Protein AF-0000000075746363 (afdb_homodimer)

Secondary structure (DSSP, 8-state):
--HHHHHHHHHHHHHHHHHHHHHTTSS-HHHHHHHHT--HHHHHHHHHHHHHHHHHHHHHHHHHHHHTTHHHHHHHHHHHHHTTTS-HHHHHHHHHHHHHHHHHHHHHHIIIII---/--HHHHHHHHHHHHHHHHHHHHHTTSS-HHHHHHHHT--HHHHHHHHHHHHHHHHHHHHHHHHHHHHTTHHHHHHHHHHHHHTTTS-HHHHHHHHHHHHHHHHHHHHHHIIIII---

Organism: Desulfohalobium retbaense (strain ATCC 49708 / DSM 5692 / JCM 16813 / HR100) (NCBI:txid485915)

Foldseek 3Di:
DDPVLVVVLVVQVVVLCVVLVVQLPDPDNVRNVVSVPPCSNLVSCLVVCCVPVNDVVSVLVVVVVVLLVVLQVQLCVQLVVCVVPDPSVVSNVVSVVSSVVSVVVSVVCCVPPVVRD/DDPVLVVVLVVQVVVLCVVLVVQLPDPDNVRNVVSVPPCSNLVSCLVVCCVVVNDVVSVLVVVVVVLLVVLQVQLVVQLVVCVVPDPNVVSNVVSVVSSVVSVVVSVVCCVPPVVRD

Solvent-accessible surface area (backbone atoms only — not comparable to full-atom values): 11486 Å² total; per-residue (Å²): 131,54,69,66,57,48,49,51,35,23,51,52,24,6,51,45,29,37,55,37,35,55,45,48,66,41,91,49,42,60,61,16,7,42,42,46,53,52,59,56,54,40,52,56,30,49,55,53,38,32,73,74,62,28,59,69,52,39,38,49,21,36,53,29,30,61,71,35,51,62,21,47,52,37,17,44,53,43,24,45,64,33,36,76,77,36,59,60,71,57,13,48,53,53,10,52,50,37,23,51,52,43,48,51,51,51,52,51,43,30,71,75,70,62,61,79,126,131,54,69,67,57,48,50,50,35,23,51,52,24,7,50,46,30,37,53,35,37,55,46,48,67,40,92,48,42,61,62,15,7,42,44,46,54,51,60,57,55,39,52,55,31,48,55,52,38,30,73,73,63,28,59,69,53,41,39,49,21,36,52,29,31,61,72,32,53,60,21,49,51,37,18,42,53,45,23,43,64,32,35,78,78,35,59,59,71,58,13,49,53,52,9,50,52,37,21,50,51,43,46,51,51,50,52,52,43,29,71,73,70,62,62,79,126

pLDDT: mean 94.19, std 4.83, range [74.75, 98.88]

Structure (mmCIF, N/CA/C/O backbone):
data_AF-0000000075746363-model_v1
#
loop_
_entity.id
_entity.type
_entity.pdbx_description
1 polymer 'GlpM protein'
#
loop_
_atom_site.group_PDB
_atom_site.id
_atom_site.type_symbol
_atom_site.label_atom_id
_atom_site.label_alt_id
_atom_site.label_comp_id
_atom_site.label_asym_id
_atom_site.label_entity_id
_atom_site.label_seq_id
_atom_site.pdbx_PDB_ins_code
_atom_site.Cartn_x
_atom_site.Cartn_y
_atom_site.Cartn_z
_atom_site.occupancy
_atom_site.B_iso_or_equiv
_atom_site.auth_seq_id
_atom_site.auth_comp_id
_atom_site.auth_asym_id
_atom_site.auth_atom_id
_atom_site.pdbx_PDB_model_num
ATOM 1 N N . MET A 1 1 ? -7.195 7.375 19.688 1 83.44 1 MET A N 1
ATOM 2 C CA . MET A 1 1 ? -8.281 7.316 18.719 1 83.44 1 MET A CA 1
ATOM 3 C C . MET A 1 1 ? -9.617 7.043 19.406 1 83.44 1 MET A C 1
ATOM 5 O O . MET A 1 1 ? -9.695 6.203 20.297 1 83.44 1 MET A O 1
ATOM 9 N N . SER A 1 2 ? -10.57 7.77 18.859 1 89.5 2 SER A N 1
ATOM 10 C CA . SER A 1 2 ? -11.906 7.469 19.344 1 89.5 2 SER A CA 1
ATOM 11 C C . SER A 1 2 ? -12.406 6.133 18.797 1 89.5 2 SER A C 1
ATOM 13 O O . SER A 1 2 ? -11.875 5.617 17.812 1 89.5 2 SER A O 1
ATOM 15 N N . MET A 1 3 ? -13.32 5.516 19.422 1 93.88 3 MET A N 1
ATOM 16 C CA . MET A 1 3 ? -13.898 4.25 18.984 1 93.88 3 MET A CA 1
ATOM 17 C C . MET A 1 3 ? -14.539 4.398 17.609 1 93.88 3 MET A C 1
ATOM 19 O O . MET A 1 3 ? -14.469 3.486 16.781 1 93.88 3 MET A O 1
ATOM 23 N N . GLN A 1 4 ? -15.148 5.547 17.391 1 94 4 GLN A N 1
ATOM 24 C CA . GLN A 1 4 ? -15.758 5.805 16.078 1 94 4 GLN A CA 1
ATOM 25 C C . GLN A 1 4 ? -14.711 5.84 14.977 1 94 4 GLN A C 1
ATOM 27 O O . GLN A 1 4 ? -14.922 5.293 13.891 1 94 4 GLN A O 1
ATOM 32 N N . GLU A 1 5 ? -13.617 6.449 15.234 1 92.31 5 GLU A N 1
ATOM 33 C CA . GLU A 1 5 ? -12.523 6.531 14.266 1 92.31 5 GLU A CA 1
ATOM 34 C C . GLU A 1 5 ? -11.938 5.152 13.977 1 92.31 5 GLU A C 1
ATOM 36 O O . GLU A 1 5 ? -11.656 4.82 12.82 1 92.31 5 GLU A O 1
ATOM 41 N N . ILE A 1 6 ? -11.773 4.352 15.047 1 94.75 6 ILE A N 1
ATOM 42 C CA . ILE A 1 6 ? -11.234 3.004 14.898 1 94.75 6 ILE A CA 1
ATOM 43 C C . ILE A 1 6 ? -12.172 2.156 14.047 1 94.75 6 ILE A C 1
ATOM 45 O O . ILE A 1 6 ? -11.727 1.438 13.148 1 94.75 6 ILE A O 1
ATOM 49 N N . LEU A 1 7 ? -13.414 2.324 14.289 1 96.31 7 LEU A N 1
ATOM 50 C CA . LEU A 1 7 ? -14.414 1.549 13.562 1 96.31 7 LEU A CA 1
ATOM 51 C C . LEU A 1 7 ? -14.469 1.977 12.102 1 96.31 7 LEU A C 1
ATOM 53 O O . LEU A 1 7 ? -14.586 1.134 11.203 1 96.31 7 LEU A O 1
ATOM 57 N N . LEU A 1 8 ? -14.422 3.244 11.867 1 95.31 8 LEU A N 1
ATOM 58 C CA . LEU A 1 8 ? -14.469 3.748 10.5 1 95.31 8 LEU A CA 1
ATOM 59 C C . LEU A 1 8 ? -13.242 3.312 9.719 1 95.31 8 LEU A C 1
ATOM 61 O O . LEU A 1 8 ? -13.344 2.912 8.555 1 95.31 8 LEU A O 1
ATOM 65 N N . ARG A 1 9 ? -12.133 3.359 10.367 1 93.75 9 ARG A N 1
ATOM 66 C CA . ARG A 1 9 ? -10.898 2.891 9.742 1 93.75 9 ARG A CA 1
ATOM 67 C C . ARG A 1 9 ? -10.961 1.396 9.445 1 93.75 9 ARG A C 1
ATOM 69 O O . ARG A 1 9 ? -10.547 0.949 8.375 1 93.75 9 ARG A O 1
ATOM 76 N N . PHE A 1 10 ? -11.453 0.671 10.375 1 97.06 10 PHE A N 1
ATOM 77 C CA . PHE A 1 10 ? -11.578 -0.776 10.234 1 97.06 10 PHE A CA 1
ATOM 78 C C . PHE A 1 10 ? -12.5 -1.135 9.078 1 97.06 10 PHE A C 1
ATOM 80 O O . PHE A 1 10 ? -12.172 -1.985 8.25 1 97.06 10 PHE A O 1
ATOM 87 N N . ILE A 1 11 ? -13.586 -0.491 8.961 1 97.38 11 ILE A N 1
ATOM 88 C CA . ILE A 1 11 ? -14.578 -0.765 7.926 1 97.38 11 ILE A CA 1
ATOM 89 C C . ILE A 1 11 ? -14.039 -0.329 6.566 1 97.38 11 ILE A C 1
ATOM 91 O O . ILE A 1 11 ? -14.156 -1.059 5.578 1 97.38 11 ILE A O 1
ATOM 95 N N . ALA A 1 12 ? -13.469 0.82 6.523 1 94.75 12 ALA A N 1
ATOM 96 C CA . ALA A 1 12 ? -12.906 1.327 5.277 1 94.75 12 ALA A CA 1
ATOM 97 C C . ALA A 1 12 ? -11.789 0.421 4.77 1 94.75 12 ALA A C 1
ATOM 99 O O . ALA A 1 12 ? -11.773 0.046 3.594 1 94.75 12 ALA A O 1
ATOM 100 N N . GLY A 1 13 ? -10.898 0.036 5.676 1 94.38 13 GLY A N 1
ATOM 101 C CA . GLY A 1 13 ? -9.789 -0.834 5.312 1 94.38 13 GLY A CA 1
ATOM 102 C C . GLY A 1 13 ? -10.234 -2.227 4.91 1 94.38 13 GLY A C 1
ATOM 103 O O . GLY A 1 13 ? -9.781 -2.758 3.891 1 94.38 13 GLY A O 1
ATOM 104 N N . GLY A 1 14 ? -11.07 -2.801 5.73 1 96.31 14 GLY A N 1
ATOM 105 C CA . GLY A 1 14 ? -11.586 -4.121 5.41 1 96.31 14 GLY A CA 1
ATOM 106 C C . GLY A 1 14 ? -12.312 -4.172 4.082 1 96.31 14 GLY A C 1
ATOM 107 O O . GLY A 1 14 ? -12.086 -5.078 3.277 1 96.31 14 GLY A O 1
ATOM 108 N N . THR A 1 15 ? -13.156 -3.176 3.814 1 96.44 15 THR A N 1
ATOM 109 C CA . THR A 1 15 ? -13.898 -3.105 2.561 1 96.44 15 THR A CA 1
ATOM 110 C C . THR A 1 15 ? -12.953 -2.939 1.377 1 96.44 15 THR A C 1
ATOM 112 O O . THR A 1 15 ? -13.109 -3.604 0.35 1 96.44 15 THR A O 1
ATOM 115 N N . ALA A 1 16 ? -12 -2.1 1.579 1 93.69 16 ALA A N 1
ATOM 116 C CA . ALA A 1 16 ? -11.031 -1.86 0.512 1 93.69 16 ALA A CA 1
ATOM 117 C C . ALA A 1 16 ? -10.258 -3.133 0.181 1 93.69 16 ALA A C 1
ATOM 119 O O . ALA A 1 16 ? -10.07 -3.467 -0.992 1 93.69 16 ALA A O 1
ATOM 120 N N . VAL A 1 17 ? -9.836 -3.811 1.167 1 92.62 17 VAL A N 1
ATOM 121 C CA . VAL A 1 17 ? -9.047 -5.027 0.977 1 92.62 17 VAL A CA 1
ATOM 122 C C . VAL A 1 17 ? -9.891 -6.082 0.266 1 92.62 17 VAL A C 1
ATOM 124 O O . VAL A 1 17 ? -9.406 -6.781 -0.625 1 92.62 17 VAL A O 1
ATOM 127 N N . VAL A 1 18 ? -11.148 -6.246 0.634 1 94.69 18 VAL A N 1
ATOM 128 C CA . VAL A 1 18 ? -12.031 -7.223 0.009 1 94.69 18 VAL A CA 1
ATOM 129 C C . VAL A 1 18 ? -12.242 -6.859 -1.459 1 94.69 18 VAL A C 1
ATOM 131 O O . VAL A 1 18 ? -12.148 -7.719 -2.338 1 94.69 18 VAL A O 1
ATOM 134 N N . LEU A 1 19 ? -12.508 -5.598 -1.731 1 93.31 19 LEU A N 1
ATOM 135 C CA . LEU A 1 19 ? -12.773 -5.148 -3.094 1 93.31 19 LEU A CA 1
ATOM 136 C C . LEU A 1 19 ? -11.539 -5.316 -3.973 1 93.31 19 LEU A C 1
ATOM 138 O O . LEU A 1 19 ? -11.625 -5.859 -5.078 1 93.31 19 LEU A O 1
ATOM 142 N N . ILE A 1 20 ? -10.414 -4.965 -3.49 1 91.5 20 ILE A N 1
ATOM 143 C CA . ILE A 1 20 ? -9.164 -5 -4.25 1 91.5 20 ILE A CA 1
ATOM 144 C C . ILE A 1 20 ? -8.734 -6.449 -4.461 1 91.5 20 ILE A C 1
ATOM 146 O O . ILE A 1 20 ? -8.297 -6.82 -5.551 1 91.5 20 ILE A O 1
ATOM 150 N N . SER A 1 21 ? -8.922 -7.207 -3.357 1 88.81 21 SER A N 1
ATOM 151 C CA . SER A 1 21 ? -8.57 -8.617 -3.479 1 88.81 21 SER A CA 1
ATOM 152 C C . SER A 1 21 ? -9.461 -9.32 -4.496 1 88.81 21 SER A C 1
ATOM 154 O O . SER A 1 21 ? -9.016 -10.227 -5.203 1 88.81 21 SER A O 1
ATOM 156 N N . ALA A 1 22 ? -10.688 -8.922 -4.539 1 88.12 22 ALA A N 1
ATOM 157 C CA . ALA A 1 22 ? -11.617 -9.508 -5.5 1 88.12 22 ALA A CA 1
ATOM 158 C C . ALA A 1 22 ? -11.234 -9.133 -6.93 1 88.12 22 ALA A C 1
ATOM 160 O O . ALA A 1 22 ? -11.375 -9.945 -7.848 1 88.12 22 ALA A O 1
ATOM 161 N N . LEU A 1 23 ? -10.781 -7.973 -7.102 1 85.44 23 LEU A N 1
ATOM 162 C CA . LEU A 1 23 ? -10.336 -7.531 -8.414 1 85.44 23 LEU A CA 1
ATOM 163 C C . LEU A 1 23 ? -9.07 -8.273 -8.844 1 85.44 23 LEU A C 1
ATOM 165 O O . LEU A 1 23 ? -8.828 -8.453 -10.039 1 85.44 23 LEU A O 1
ATOM 169 N N . GLY A 1 24 ? -8.297 -8.703 -7.855 1 79.62 24 GLY A N 1
ATOM 170 C CA . GLY A 1 24 ? -7.098 -9.477 -8.117 1 79.62 24 GLY A CA 1
ATOM 171 C C . GLY A 1 24 ? -7.383 -10.812 -8.773 1 79.62 24 GLY A C 1
ATOM 172 O O . GLY A 1 24 ? -6.484 -11.43 -9.352 1 79.62 24 GLY A O 1
ATOM 173 N N . ARG A 1 25 ? -8.609 -11.195 -8.734 1 80.5 25 ARG A N 1
ATOM 174 C CA . ARG A 1 25 ? -8.984 -12.492 -9.289 1 80.5 25 ARG A CA 1
ATOM 175 C C . ARG A 1 25 ? -9.508 -12.352 -10.719 1 80.5 25 ARG A C 1
ATOM 177 O O . ARG A 1 25 ? -9.875 -13.344 -11.352 1 80.5 25 ARG A O 1
ATOM 184 N N . LEU A 1 26 ? -9.43 -11.188 -11.094 1 80.06 26 LEU A N 1
ATOM 185 C CA . LEU A 1 26 ? -9.883 -10.977 -12.469 1 80.06 26 LEU A CA 1
ATOM 186 C C . LEU A 1 26 ? -8.977 -11.688 -13.461 1 80.06 26 LEU A C 1
ATOM 188 O O . LEU A 1 26 ? -7.793 -11.898 -13.18 1 80.06 26 LEU A O 1
ATOM 192 N N . LYS A 1 27 ? -9.523 -12.016 -14.586 1 80.12 27 LYS A N 1
ATOM 193 C CA . LYS A 1 27 ? -8.852 -12.773 -15.641 1 80.12 27 LYS A CA 1
ATOM 194 C C . LYS A 1 27 ? -7.684 -11.984 -16.219 1 80.12 27 LYS A C 1
ATOM 196 O O . LYS A 1 27 ? -6.723 -12.562 -16.734 1 80.12 27 LYS A O 1
ATOM 201 N N . TYR A 1 28 ? -7.797 -10.648 -16.031 1 90.12 28 TYR A N 1
ATOM 202 C CA . TYR A 1 28 ? -6.738 -9.828 -16.609 1 90.12 28 TYR A CA 1
ATOM 203 C C . TYR A 1 28 ? -5.703 -9.445 -15.547 1 90.12 28 TYR A C 1
ATOM 205 O O . TYR A 1 28 ? -5.875 -8.469 -14.828 1 90.12 28 TYR A O 1
ATOM 213 N N . GLU A 1 29 ? -4.531 -10.078 -15.617 1 91.44 29 GLU A N 1
ATOM 214 C CA . GLU A 1 29 ? -3.482 -9.961 -14.609 1 91.44 29 GLU A CA 1
ATOM 215 C C . GLU A 1 29 ? -2.918 -8.539 -14.562 1 91.44 29 GLU A C 1
ATOM 217 O O . GLU A 1 29 ? -2.527 -8.055 -13.492 1 91.44 29 GLU A O 1
ATOM 222 N N . LEU A 1 30 ? -2.992 -7.875 -15.672 1 92.81 30 LEU A N 1
ATOM 223 C CA . LEU A 1 30 ? -2.504 -6.5 -15.719 1 92.81 30 LEU A CA 1
ATOM 224 C C . LEU A 1 30 ? -3.357 -5.59 -14.844 1 92.81 30 LEU A C 1
ATOM 226 O O . LEU A 1 30 ? -2.828 -4.812 -14.047 1 92.81 30 LEU A O 1
ATOM 230 N N . ILE A 1 31 ? -4.613 -5.754 -14.969 1 91.94 31 ILE A N 1
ATOM 231 C CA . ILE A 1 31 ? -5.547 -4.941 -14.195 1 91.94 31 ILE A CA 1
ATOM 232 C C . ILE A 1 31 ? -5.457 -5.316 -12.719 1 91.94 31 ILE A C 1
ATOM 234 O O . ILE A 1 31 ? -5.461 -4.441 -11.852 1 91.94 31 ILE A O 1
ATOM 238 N N . SER A 1 32 ? -5.285 -6.562 -12.445 1 93.31 32 SER A N 1
ATOM 239 C CA . SER A 1 32 ? -5.148 -7.043 -11.078 1 93.31 32 SER A CA 1
ATOM 240 C C . SER A 1 32 ? -3.912 -6.449 -10.406 1 93.31 32 SER A C 1
ATOM 242 O O . SER A 1 32 ? -3.975 -6.016 -9.25 1 93.31 32 SER A O 1
ATOM 244 N N . GLY A 1 33 ? -2.867 -6.422 -11.133 1 94.81 33 GLY A N 1
ATOM 245 C CA . GLY A 1 33 ? -1.623 -5.895 -10.594 1 94.81 33 GLY A CA 1
ATOM 246 C C . GLY A 1 33 ? -1.693 -4.41 -10.281 1 94.81 33 GLY A C 1
ATOM 247 O O . GLY A 1 33 ? -1.083 -3.947 -9.312 1 94.81 33 GLY A O 1
ATOM 248 N N . LEU A 1 34 ? -2.484 -3.709 -11.062 1 95.25 34 LEU A N 1
ATOM 249 C CA . LEU A 1 34 ? -2.676 -2.281 -10.82 1 95.25 34 LEU A CA 1
ATOM 250 C C . LEU A 1 34 ? -3.441 -2.043 -9.523 1 95.25 34 LEU A C 1
ATOM 252 O O . LEU A 1 34 ? -3.066 -1.178 -8.734 1 95.25 34 LEU A O 1
ATOM 256 N N . PHE A 1 35 ? -4.426 -2.838 -9.258 1 94.31 35 PHE A N 1
ATOM 257 C CA . PHE A 1 35 ? -5.305 -2.58 -8.125 1 94.31 35 PHE A CA 1
ATOM 258 C C . PHE A 1 35 ? -4.688 -3.096 -6.832 1 94.31 35 PHE A C 1
ATOM 260 O O . PHE A 1 35 ? -5.062 -2.656 -5.742 1 94.31 35 PHE A O 1
ATOM 267 N N . VAL A 1 36 ? -3.73 -3.975 -6.969 1 93.62 36 VAL A N 1
ATOM 268 C CA . VAL A 1 36 ? -3.01 -4.438 -5.785 1 93.62 36 VAL A CA 1
ATOM 269 C C . VAL A 1 36 ? -2.252 -3.271 -5.156 1 93.62 36 VAL A C 1
ATOM 271 O O . VAL A 1 36 ? -2.107 -3.207 -3.932 1 93.62 36 VAL A O 1
ATOM 274 N N . LEU A 1 37 ? -1.867 -2.312 -6.004 1 94.69 37 LEU A N 1
ATOM 275 C CA . LEU A 1 37 ? -1.125 -1.161 -5.504 1 94.69 37 LEU A CA 1
ATOM 276 C C . LEU A 1 37 ? -2.041 0.047 -5.344 1 94.69 37 LEU A C 1
ATOM 278 O O . LEU A 1 37 ? -1.567 1.172 -5.164 1 94.69 37 LEU A O 1
ATOM 282 N N . PHE A 1 38 ? -3.346 -0.107 -5.398 1 95.88 38 PHE A N 1
ATOM 283 C CA . PHE A 1 38 ? -4.258 0.993 -5.109 1 95.88 38 PHE A CA 1
ATOM 284 C C . PHE A 1 38 ? -3.998 1.562 -3.721 1 95.88 38 PHE A C 1
ATOM 286 O O . PHE A 1 38 ? -3.803 0.81 -2.762 1 95.88 38 PHE A O 1
ATOM 293 N N . PRO A 1 39 ? -3.992 2.84 -3.52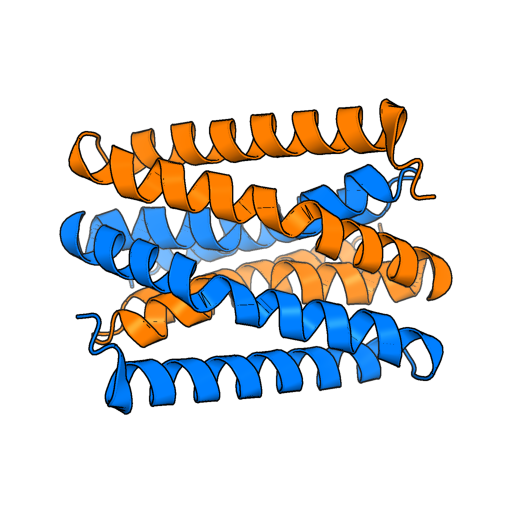7 1 95.75 39 PRO A N 1
ATOM 294 C CA . PRO A 1 39 ? -3.576 3.471 -2.271 1 95.75 39 PRO A CA 1
ATOM 295 C C . PRO A 1 39 ? -4.68 3.473 -1.218 1 95.75 39 PRO A C 1
ATOM 297 O O . PRO A 1 39 ? -4.938 4.504 -0.589 1 95.75 39 PRO A O 1
ATOM 300 N N . ALA A 1 40 ? -5.262 2.391 -0.931 1 93.81 40 ALA A N 1
ATOM 301 C CA . ALA A 1 40 ? -6.398 2.295 -0.02 1 93.81 40 ALA A CA 1
ATOM 302 C C . ALA A 1 40 ? -5.984 2.629 1.41 1 93.81 40 ALA A C 1
ATOM 304 O O . ALA A 1 40 ? -6.633 3.441 2.076 1 93.81 40 ALA A O 1
ATOM 305 N N . VAL A 1 41 ? -4.898 2.082 1.871 1 92.25 41 VAL A N 1
ATOM 306 C CA . VAL A 1 41 ? -4.418 2.297 3.232 1 92.25 41 VAL A CA 1
ATOM 307 C C . VAL A 1 41 ? -3.979 3.75 3.4 1 92.25 41 VAL A C 1
ATOM 309 O O . VAL A 1 41 ? -4.281 4.383 4.418 1 92.25 41 VAL A O 1
ATOM 312 N N . THR A 1 42 ? -3.35 4.207 2.412 1 94.81 42 THR A N 1
ATOM 313 C CA . THR A 1 42 ? -2.877 5.59 2.414 1 94.81 42 THR A CA 1
ATOM 314 C C . THR A 1 42 ? -4.051 6.562 2.477 1 94.81 42 THR A C 1
ATOM 316 O O . THR A 1 42 ? -4.004 7.551 3.215 1 94.81 42 THR A O 1
ATOM 319 N N . LEU A 1 43 ? -5.094 6.293 1.692 1 95.56 43 LEU A N 1
ATOM 320 C CA . LEU A 1 43 ? -6.285 7.133 1.644 1 95.56 43 LEU A CA 1
ATOM 321 C C . LEU A 1 43 ? -6.906 7.273 3.027 1 95.56 43 LEU A C 1
ATOM 323 O O . LEU A 1 43 ? -7.219 8.383 3.463 1 95.56 43 LEU A O 1
ATOM 327 N N . VAL A 1 44 ? -7.055 6.168 3.674 1 93.88 44 VAL A N 1
ATOM 328 C CA . VAL A 1 44 ? -7.699 6.16 4.98 1 93.88 44 VAL A CA 1
ATOM 329 C C . VAL A 1 44 ? -6.789 6.824 6.012 1 93.88 44 VAL A C 1
ATOM 331 O O . VAL A 1 44 ? -7.246 7.645 6.816 1 93.88 44 VAL A O 1
ATOM 334 N N . SER A 1 45 ? -5.52 6.555 5.938 1 93.69 45 SER A N 1
ATOM 335 C CA . SER A 1 45 ? -4.551 7.098 6.887 1 93.69 45 SER A CA 1
ATOM 336 C C . SER A 1 45 ? -4.441 8.617 6.758 1 93.69 45 SER A C 1
ATOM 338 O O . SER A 1 45 ? -4.469 9.328 7.758 1 93.69 45 SER A O 1
ATOM 340 N N . PHE A 1 46 ? -4.395 9.078 5.57 1 96.56 46 PHE A N 1
ATOM 341 C CA . P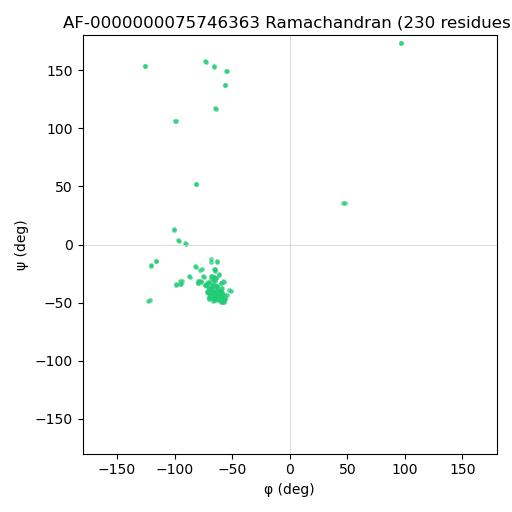HE A 1 46 ? -4.23 10.516 5.344 1 96.56 46 PHE A CA 1
ATOM 342 C C . PHE A 1 46 ? -5.5 11.266 5.727 1 96.56 46 PHE A C 1
ATOM 344 O O . PHE A 1 46 ? -5.43 12.391 6.23 1 96.56 46 PHE A O 1
ATOM 351 N N . TYR A 1 47 ? -6.605 10.672 5.43 1 95.31 47 TYR A N 1
ATOM 352 C CA . TYR A 1 47 ? -7.859 11.32 5.793 1 95.31 47 TYR A CA 1
ATOM 353 C C . TYR A 1 47 ? -7.938 11.555 7.297 1 95.31 47 TYR A C 1
ATOM 355 O O . TYR A 1 47 ? -8.156 12.688 7.742 1 95.31 47 TYR A O 1
ATOM 363 N N . PHE A 1 48 ? -7.668 10.602 8.109 1 92.31 48 PHE A N 1
ATOM 364 C CA . PHE A 1 48 ? -7.832 10.711 9.555 1 92.31 48 PHE A CA 1
ATOM 365 C C . PHE A 1 48 ? -6.656 11.453 10.18 1 92.31 48 PHE A C 1
ATOM 367 O O . PHE A 1 48 ? -6.824 12.172 11.164 1 92.31 48 PHE A O 1
ATOM 374 N N . LEU A 1 49 ? -5.559 11.258 9.586 1 91.56 49 LEU A N 1
ATOM 375 C CA . LEU A 1 49 ? -4.398 12.008 10.055 1 91.56 49 LEU A CA 1
ATOM 376 C C . LEU A 1 49 ? -4.605 13.508 9.844 1 91.56 49 LEU A C 1
ATOM 378 O O . LEU A 1 49 ? -4.211 14.312 10.688 1 91.56 49 LEU A O 1
ATOM 382 N N . GLY A 1 50 ? -5.172 13.836 8.711 1 93 50 GLY A N 1
ATOM 383 C CA . GLY A 1 50 ? -5.48 15.234 8.461 1 93 50 GLY A CA 1
ATOM 384 C C . GLY A 1 50 ? -6.43 15.828 9.484 1 93 50 GLY A C 1
ATOM 385 O O . GLY A 1 50 ? -6.277 16.984 9.883 1 93 50 GLY A O 1
ATOM 386 N N . GLN A 1 51 ? -7.309 15.047 9.977 1 90.38 51 GLN A N 1
ATOM 387 C CA . GLN A 1 51 ? -8.281 15.508 10.953 1 90.38 51 GLN A CA 1
ATOM 388 C C . GLN A 1 51 ? -7.656 15.648 12.336 1 90.38 51 GLN A C 1
ATOM 390 O O . GLN A 1 51 ? -8.016 16.547 13.102 1 90.38 51 GLN A O 1
ATOM 395 N N . SER A 1 52 ? -6.695 14.828 12.602 1 87.75 52 SER A N 1
ATOM 396 C CA . SER A 1 52 ? -6.176 14.773 13.969 1 87.75 52 SER A CA 1
ATOM 397 C C . SER A 1 52 ? -4.895 15.586 14.109 1 87.75 52 SER A C 1
ATOM 399 O O . SER A 1 52 ? -4.664 16.219 15.141 1 87.75 52 SER A O 1
ATOM 401 N N . ALA A 1 53 ? -4.086 15.609 13.102 1 90.06 53 ALA A N 1
ATOM 402 C CA . ALA A 1 53 ? -2.76 16.219 13.242 1 90.06 53 ALA A CA 1
ATOM 403 C C . ALA A 1 53 ? -2.615 17.438 12.336 1 90.06 53 ALA A C 1
ATOM 405 O O . ALA A 1 53 ? -1.646 18.188 12.453 1 90.06 53 ALA A O 1
ATOM 406 N N . GLY A 1 54 ? -3.535 17.578 11.398 1 90.5 54 GLY A N 1
ATOM 407 C CA . GLY A 1 54 ? -3.512 18.766 10.578 1 90.5 54 GLY A CA 1
ATOM 408 C C . GLY A 1 54 ? -2.805 18.562 9.25 1 90.5 54 GLY A C 1
ATOM 409 O O . GLY A 1 54 ? -2.205 17.516 9.016 1 90.5 54 GLY A O 1
ATOM 410 N N . SER A 1 55 ? -2.877 19.594 8.391 1 91.44 55 SER A N 1
ATOM 411 C CA . SER A 1 55 ? -2.391 19.516 7.016 1 91.44 55 SER A CA 1
ATOM 412 C C . SER A 1 55 ? -0.866 19.516 6.969 1 91.44 55 SER A C 1
ATOM 414 O O . SER A 1 55 ? -0.266 18.875 6.105 1 91.44 55 SER A O 1
ATOM 416 N N . GLU A 1 56 ? -0.241 20.219 7.848 1 92.88 56 GLU A N 1
ATOM 417 C CA . GLU A 1 56 ? 1.218 20.266 7.855 1 92.88 56 GLU A CA 1
ATOM 418 C C . GLU A 1 56 ? 1.817 18.891 8.141 1 92.88 56 GLU A C 1
ATOM 420 O O . GLU A 1 56 ? 2.736 18.453 7.449 1 92.88 56 GLU A O 1
ATOM 425 N N . THR A 1 57 ? 1.273 18.219 9.164 1 93.56 57 THR A N 1
ATOM 426 C CA . THR A 1 57 ? 1.746 16.891 9.547 1 93.56 57 THR A CA 1
ATOM 427 C C 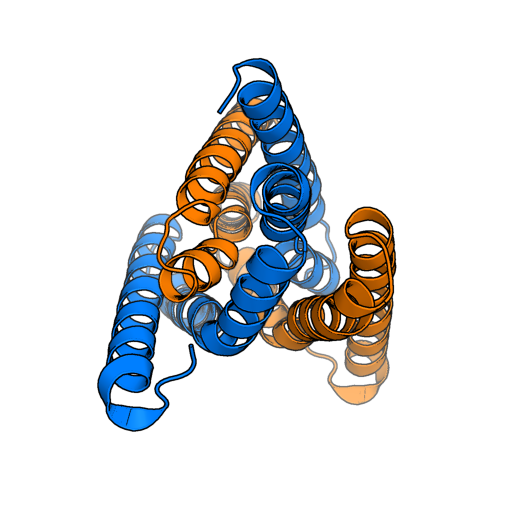. THR A 1 57 ? 1.51 15.891 8.422 1 93.56 57 THR A C 1
ATOM 429 O O . THR A 1 57 ? 2.402 15.117 8.078 1 93.56 57 THR A O 1
ATOM 432 N N . VAL A 1 58 ? 0.36 15.961 7.844 1 95 58 VAL A N 1
ATOM 433 C CA . VAL A 1 58 ? 0.032 15.008 6.789 1 95 58 VAL A CA 1
ATOM 434 C C . VAL A 1 58 ? 0.925 15.25 5.574 1 95 58 VAL A C 1
ATOM 436 O O . VAL A 1 58 ? 1.317 14.312 4.883 1 95 58 VAL A O 1
ATOM 439 N N . GLY A 1 59 ? 1.245 16.5 5.32 1 95.56 59 GLY A N 1
ATOM 440 C CA . GLY A 1 59 ? 2.162 16.844 4.242 1 95.56 59 GLY A CA 1
ATOM 441 C C . GLY A 1 59 ? 3.545 16.25 4.43 1 95.56 59 GLY A C 1
ATOM 442 O O . GLY A 1 59 ? 4.137 15.727 3.48 1 95.56 59 GLY A O 1
ATOM 443 N N . LYS A 1 60 ? 4.012 16.266 5.602 1 94.38 60 LYS A N 1
ATOM 444 C CA . LYS A 1 60 ? 5.316 15.695 5.906 1 94.38 60 LYS A CA 1
ATOM 445 C C . LYS A 1 60 ? 5.293 14.172 5.766 1 94.38 60 LYS A C 1
ATOM 447 O O . LYS A 1 60 ? 6.227 13.578 5.23 1 94.38 60 LYS A O 1
ATOM 452 N N . VAL A 1 61 ? 4.246 13.594 6.234 1 95.06 61 VAL A N 1
ATOM 453 C CA . VAL A 1 61 ? 4.102 12.141 6.121 1 95.06 61 VAL A CA 1
ATOM 454 C C . VAL A 1 61 ? 4.051 11.742 4.648 1 95.06 61 VAL A C 1
ATOM 456 O O . VAL A 1 61 ? 4.641 10.734 4.25 1 95.06 61 VAL A O 1
ATOM 459 N N . ALA A 1 62 ? 3.359 12.562 3.879 1 96.81 62 ALA A N 1
ATOM 460 C CA . ALA A 1 62 ? 3.287 12.305 2.443 1 96.81 62 ALA A CA 1
ATOM 461 C C . ALA A 1 62 ? 4.672 12.375 1.803 1 96.81 62 ALA A C 1
ATOM 463 O O . ALA A 1 62 ? 5.016 11.547 0.959 1 96.81 62 ALA A O 1
ATOM 464 N N . LEU A 1 63 ? 5.43 13.352 2.176 1 96.12 63 LEU A N 1
ATOM 465 C CA . LEU A 1 63 ? 6.789 13.508 1.672 1 96.12 63 LEU A CA 1
ATOM 466 C C . LEU A 1 63 ? 7.633 12.273 2.006 1 96.12 63 LEU A C 1
ATOM 468 O O . LEU A 1 63 ? 8.336 11.75 1.142 1 96.12 63 LEU A O 1
ATOM 472 N N . PHE A 1 64 ? 7.492 11.812 3.148 1 95.94 64 PHE A N 1
ATOM 473 C CA . PHE A 1 64 ? 8.281 10.672 3.582 1 95.94 64 PHE A CA 1
ATOM 474 C C . PHE A 1 64 ? 7.77 9.383 2.951 1 95.94 64 PHE A C 1
ATOM 476 O O . PHE A 1 64 ? 8.531 8.43 2.771 1 95.94 64 PHE A O 1
ATOM 483 N N . SER A 1 65 ? 6.449 9.359 2.631 1 96.56 65 SER A N 1
ATOM 484 C CA . SER A 1 65 ? 5.918 8.227 1.876 1 96.56 65 SER A CA 1
ATOM 485 C C . SER A 1 65 ? 6.539 8.148 0.484 1 96.56 65 SER A C 1
ATOM 487 O O . SER A 1 65 ? 6.812 7.059 -0.02 1 96.56 65 SER A O 1
ATOM 489 N N . ILE A 1 66 ? 6.777 9.305 -0.092 1 97.56 66 ILE A N 1
ATOM 490 C CA . ILE A 1 66 ? 7.445 9.32 -1.389 1 97.56 66 ILE A CA 1
ATOM 491 C C . ILE A 1 66 ? 8.859 8.773 -1.246 1 97.56 66 ILE A C 1
ATOM 493 O O . ILE A 1 66 ? 9.297 7.949 -2.051 1 97.56 66 ILE A O 1
ATOM 497 N N . TYR A 1 67 ? 9.508 9.164 -0.211 1 96.56 67 TYR A N 1
ATOM 498 C CA . TYR A 1 67 ? 10.844 8.672 0.103 1 96.56 67 TYR A CA 1
ATOM 499 C C . TYR A 1 67 ? 10.82 7.164 0.338 1 96.56 67 TYR A C 1
ATOM 501 O O . TYR A 1 67 ? 11.789 6.465 0.021 1 96.56 67 TYR A O 1
ATOM 509 N N . ALA A 1 68 ? 9.711 6.641 0.74 1 97.25 68 ALA A N 1
ATOM 510 C CA . ALA A 1 68 ? 9.578 5.254 1.182 1 97.25 68 ALA A CA 1
ATOM 511 C C . ALA A 1 68 ? 9.219 4.34 0.016 1 97.25 68 ALA A C 1
ATOM 513 O O . ALA A 1 68 ? 9.172 3.117 0.168 1 97.25 68 ALA A O 1
ATOM 514 N N . VAL A 1 69 ? 9.07 4.793 -1.192 1 97.75 69 VAL A N 1
ATOM 515 C CA . VAL A 1 69 ? 8.609 4.062 -2.367 1 97.75 69 VAL A CA 1
ATOM 516 C C . VAL A 1 69 ? 9.508 2.855 -2.615 1 97.75 69 VAL A C 1
ATOM 518 O O . VAL A 1 69 ? 9.031 1.783 -2.99 1 97.75 69 VAL A O 1
ATOM 521 N N . PRO A 1 70 ? 10.75 2.855 -2.338 1 98.19 70 PRO A N 1
ATOM 522 C CA . PRO A 1 70 ? 11.594 1.678 -2.557 1 98.19 70 PRO A CA 1
ATOM 523 C C . PRO A 1 70 ? 11.195 0.497 -1.674 1 98.19 70 PRO A C 1
ATOM 525 O O . PRO A 1 70 ? 11.531 -0.649 -1.982 1 98.19 70 PRO A O 1
ATOM 528 N N . THR A 1 71 ? 10.516 0.714 -0.582 1 98.31 71 THR A N 1
ATOM 529 C CA . THR A 1 71 ? 10.227 -0.371 0.351 1 98.31 71 THR A CA 1
ATOM 530 C C . THR A 1 71 ? 9.211 -1.345 -0.244 1 98.31 71 THR A C 1
ATOM 532 O O . THR A 1 71 ? 9.43 -2.559 -0.227 1 98.31 71 THR A O 1
ATOM 535 N N . PRO A 1 72 ? 8.094 -0.87 -0.841 1 98.06 72 PRO A N 1
ATOM 536 C CA . PRO A 1 72 ? 7.215 -1.84 -1.496 1 98.06 72 PRO A CA 1
ATOM 537 C C . PRO A 1 72 ? 7.855 -2.486 -2.721 1 98.06 72 PRO A C 1
ATOM 539 O O . PRO A 1 72 ? 7.562 -3.643 -3.037 1 98.06 72 PRO A O 1
ATOM 542 N N . ILE A 1 73 ? 8.742 -1.802 -3.428 1 98.44 73 ILE A N 1
ATOM 543 C CA . ILE A 1 73 ? 9.469 -2.383 -4.551 1 98.44 73 ILE A CA 1
ATOM 544 C C . ILE A 1 73 ? 10.305 -3.564 -4.07 1 98.44 73 ILE A C 1
ATOM 546 O O . ILE A 1 73 ? 10.32 -4.621 -4.703 1 98.44 73 ILE A O 1
ATOM 550 N N . ALA A 1 74 ? 10.953 -3.363 -2.953 1 98.81 74 ALA A N 1
ATOM 551 C CA . ALA A 1 74 ? 11.75 -4.438 -2.367 1 98.81 74 ALA A CA 1
ATOM 552 C C . ALA A 1 74 ? 10.875 -5.641 -2.021 1 98.81 74 ALA A C 1
ATOM 554 O O . ALA A 1 74 ? 11.258 -6.789 -2.27 1 98.81 74 ALA A O 1
ATOM 555 N N . PHE A 1 75 ? 9.773 -5.426 -1.446 1 98.81 75 PHE A N 1
ATOM 556 C CA . PHE A 1 75 ? 8.828 -6.492 -1.141 1 98.81 75 PHE A CA 1
ATOM 557 C C . PHE A 1 75 ? 8.43 -7.242 -2.406 1 98.81 75 PHE A C 1
ATOM 559 O O . PHE A 1 75 ? 8.492 -8.469 -2.449 1 98.81 75 PHE A O 1
ATOM 566 N N . LEU A 1 76 ? 8.031 -6.508 -3.473 1 98.56 76 LEU A N 1
ATOM 567 C CA . LEU A 1 76 ? 7.504 -7.098 -4.695 1 98.56 76 LEU A CA 1
ATOM 568 C C . LEU A 1 76 ? 8.578 -7.887 -5.434 1 98.56 76 LEU A C 1
ATOM 570 O O . LEU A 1 76 ? 8.312 -8.953 -5.984 1 98.56 76 LEU A O 1
ATOM 574 N N . LEU A 1 77 ? 9.773 -7.309 -5.445 1 98.62 77 LEU A N 1
ATOM 575 C CA . LEU A 1 77 ? 10.883 -7.988 -6.109 1 98.62 77 LEU A CA 1
ATOM 576 C C . LEU A 1 77 ? 11.211 -9.305 -5.41 1 98.62 77 LEU A C 1
ATOM 578 O O . LEU A 1 77 ? 11.359 -10.336 -6.062 1 98.62 77 LEU A O 1
ATOM 582 N N . ALA A 1 78 ? 11.305 -9.234 -4.109 1 98.69 78 ALA A N 1
ATOM 583 C CA . ALA A 1 78 ? 11.578 -10.445 -3.342 1 98.69 78 ALA A CA 1
ATOM 584 C C . ALA A 1 78 ? 10.477 -11.484 -3.545 1 98.69 78 ALA A C 1
ATOM 586 O O . ALA A 1 78 ? 10.758 -12.656 -3.781 1 98.69 78 ALA A O 1
ATOM 587 N N . PHE A 1 79 ? 9.297 -11.047 -3.428 1 98.75 79 PHE A N 1
ATOM 588 C CA . PHE A 1 79 ? 8.172 -11.969 -3.588 1 98.75 79 PHE A CA 1
ATOM 589 C C . PHE A 1 79 ? 8.188 -12.602 -4.977 1 98.75 79 PHE A C 1
ATOM 591 O O . PHE A 1 79 ? 7.988 -13.812 -5.113 1 98.75 79 PHE A O 1
ATOM 598 N N . TYR A 1 80 ? 8.328 -11.781 -6.039 1 98.06 80 TYR A N 1
ATOM 599 C CA . TYR A 1 80 ? 8.289 -12.242 -7.422 1 98.06 80 TYR A CA 1
ATOM 600 C C . TYR A 1 80 ? 9.312 -13.352 -7.648 1 98.06 80 TYR A C 1
ATOM 602 O O . TYR A 1 80 ? 8.992 -14.391 -8.234 1 98.06 80 TYR A O 1
ATOM 610 N N . PHE A 1 81 ? 10.5 -13.227 -7.148 1 98.06 81 PHE A N 1
ATOM 611 C CA . PHE A 1 81 ? 11.562 -14.188 -7.395 1 98.06 81 PHE A CA 1
ATOM 612 C C . PHE A 1 81 ? 11.398 -15.414 -6.504 1 98.06 81 PHE A C 1
ATOM 614 O O . PHE A 1 81 ? 11.688 -16.531 -6.926 1 98.06 81 PHE A O 1
ATOM 621 N N . LEU A 1 82 ? 10.859 -15.266 -5.312 1 98.19 82 LEU A N 1
ATOM 622 C CA . LEU A 1 82 ? 10.836 -16.344 -4.336 1 98.19 82 LEU A CA 1
ATOM 623 C C . LEU A 1 82 ? 9.602 -17.234 -4.535 1 98.19 82 LEU A C 1
ATOM 625 O O . LEU A 1 82 ? 9.633 -18.422 -4.227 1 98.19 82 LEU A O 1
ATOM 629 N N . GLN A 1 83 ? 8.547 -16.547 -5.094 1 97.19 83 GLN A N 1
ATOM 630 C CA . GLN A 1 83 ? 7.324 -17.344 -5.25 1 97.19 83 GLN A CA 1
ATOM 631 C C . GLN A 1 83 ? 7.5 -18.422 -6.312 1 97.19 83 GLN A C 1
ATOM 633 O O . GLN A 1 83 ? 6.73 -19.375 -6.359 1 97.19 83 GLN A O 1
ATOM 638 N N . GLN A 1 84 ? 8.547 -18.344 -7.094 1 95.06 84 GLN A N 1
ATOM 639 C CA . GLN A 1 84 ? 8.867 -19.344 -8.094 1 95.06 84 GLN A CA 1
ATOM 640 C C . GLN A 1 84 ? 9.5 -20.578 -7.449 1 95.06 84 GLN A C 1
ATOM 642 O O . GLN A 1 84 ? 9.445 -21.672 -8.008 1 95.06 84 GLN A O 1
ATOM 647 N N . ARG A 1 85 ? 10.047 -20.391 -6.27 1 96.88 85 ARG A N 1
ATOM 648 C CA . ARG A 1 85 ? 10.828 -21.469 -5.652 1 96.88 85 ARG A CA 1
ATOM 649 C C . ARG A 1 85 ? 10.227 -21.875 -4.316 1 96.88 85 ARG A C 1
ATOM 651 O O . ARG A 1 85 ? 10.523 -22.953 -3.803 1 96.88 85 ARG A O 1
ATOM 658 N N . LEU A 1 86 ? 9.414 -21.047 -3.764 1 97.5 86 LEU A N 1
ATOM 659 C CA . LEU A 1 86 ? 8.82 -21.281 -2.453 1 97.5 86 LEU A CA 1
ATOM 660 C C . LEU A 1 86 ? 7.301 -21.188 -2.52 1 97.5 86 LEU A C 1
ATOM 662 O O . LEU A 1 86 ? 6.758 -20.547 -3.422 1 97.5 86 LEU A O 1
ATOM 666 N N . PRO A 1 87 ? 6.723 -21.938 -1.538 1 97.62 87 PRO A N 1
ATOM 667 C CA . PRO A 1 87 ? 5.289 -21.672 -1.413 1 97.62 87 PRO A CA 1
ATOM 668 C C . PRO A 1 87 ? 4.988 -20.188 -1.187 1 97.62 87 PRO A C 1
ATOM 670 O O . PRO A 1 87 ? 5.789 -19.484 -0.58 1 97.62 87 PRO A O 1
ATOM 673 N N . VAL A 1 88 ? 3.785 -19.797 -1.716 1 97.69 88 VAL A N 1
ATOM 674 C CA . VAL A 1 88 ? 3.365 -18.391 -1.697 1 97.69 88 VAL A CA 1
ATOM 675 C C . VAL A 1 88 ? 3.49 -17.828 -0.281 1 97.69 88 VAL A C 1
ATOM 677 O O . VAL A 1 88 ? 3.963 -16.719 -0.09 1 97.69 88 VAL A O 1
ATOM 680 N N . THR A 1 89 ? 3.146 -18.562 0.805 1 97.25 89 THR A N 1
ATOM 681 C CA . THR A 1 89 ? 3.176 -18.109 2.191 1 97.25 89 THR A CA 1
ATOM 682 C C . THR A 1 89 ? 4.594 -17.734 2.611 1 97.25 89 THR A C 1
ATOM 684 O O . THR A 1 89 ? 4.809 -16.703 3.252 1 97.25 89 THR A O 1
ATOM 687 N N . TRP A 1 90 ? 5.508 -18.562 2.203 1 98.06 90 TRP A N 1
ATOM 688 C CA . TRP A 1 90 ? 6.898 -18.281 2.559 1 98.06 90 TRP A CA 1
ATOM 689 C C . TRP A 1 90 ? 7.457 -17.125 1.743 1 98.06 90 TRP A C 1
ATOM 691 O O . TRP A 1 90 ? 8.273 -16.344 2.24 1 98.06 90 TRP A O 1
ATOM 701 N N . ALA A 1 91 ? 7.031 -17.031 0.509 1 98.69 91 ALA A N 1
ATOM 702 C CA . ALA A 1 91 ? 7.445 -15.898 -0.321 1 98.69 91 ALA A CA 1
ATOM 703 C C . ALA A 1 91 ? 6.941 -14.578 0.253 1 98.69 91 ALA A C 1
ATOM 705 O O . ALA A 1 91 ? 7.641 -13.562 0.212 1 98.69 91 ALA A O 1
ATOM 706 N N . LEU A 1 92 ? 5.793 -14.617 0.807 1 98.5 92 LEU A N 1
ATOM 707 C CA . LEU A 1 92 ? 5.23 -13.438 1.456 1 98.5 92 LEU A CA 1
ATOM 708 C C . LEU A 1 92 ? 6.043 -13.055 2.691 1 98.5 92 LEU A C 1
ATOM 710 O O . LEU A 1 92 ? 6.32 -11.875 2.918 1 98.5 92 LEU A O 1
ATOM 714 N N . PHE A 1 93 ? 6.41 -14.016 3.443 1 98.38 93 PHE A N 1
ATOM 715 C CA . PHE A 1 93 ? 7.203 -13.781 4.645 1 98.38 93 PHE A CA 1
ATOM 716 C C . PHE A 1 93 ? 8.523 -13.109 4.301 1 98.38 93 PHE A C 1
ATOM 718 O O . PHE A 1 93 ? 8.891 -12.102 4.906 1 98.38 93 PHE A O 1
ATOM 725 N N . TRP A 1 94 ? 9.148 -13.625 3.336 1 98.5 94 TRP A N 1
ATOM 726 C CA . TRP A 1 94 ? 10.438 -13.07 2.928 1 98.5 94 TRP A CA 1
ATOM 727 C C . TRP A 1 94 ? 10.258 -11.703 2.277 1 98.5 94 TRP A C 1
ATOM 729 O O . TRP A 1 94 ? 11.125 -10.836 2.402 1 98.5 94 TRP A O 1
ATOM 739 N N . GLY A 1 95 ? 9.109 -11.5 1.555 1 98.75 95 GLY A N 1
ATOM 740 C CA . GLY A 1 95 ? 8.781 -10.18 1.04 1 98.75 95 GLY A CA 1
ATOM 741 C C . GLY A 1 95 ? 8.664 -9.133 2.127 1 98.75 95 GLY A C 1
ATOM 742 O O . GLY A 1 95 ? 9.195 -8.031 1.993 1 98.75 95 GLY A O 1
ATOM 743 N N . VAL A 1 96 ? 8.07 -9.492 3.229 1 98.44 96 VAL A N 1
ATOM 744 C CA . VAL A 1 96 ? 7.906 -8.57 4.352 1 98.44 96 VAL A CA 1
ATOM 745 C C . VAL A 1 96 ? 9.266 -8.266 4.969 1 98.44 96 VAL A C 1
ATOM 747 O O . VAL A 1 96 ? 9.539 -7.129 5.363 1 98.44 96 VAL A O 1
ATOM 750 N N . LEU A 1 97 ? 10.094 -9.234 5.055 1 98.75 97 LEU A N 1
ATOM 751 C CA . LEU A 1 97 ? 11.438 -9.023 5.578 1 98.75 97 LEU A CA 1
ATOM 752 C C . LEU A 1 97 ? 12.227 -8.07 4.684 1 98.75 97 LEU A C 1
ATOM 754 O O . LEU A 1 97 ? 12.977 -7.223 5.172 1 98.75 97 LEU A O 1
ATOM 758 N N . ALA A 1 98 ? 12.047 -8.25 3.363 1 98.81 98 ALA A N 1
ATOM 759 C CA . ALA A 1 98 ? 12.703 -7.34 2.426 1 98.81 98 ALA A CA 1
ATOM 760 C C . ALA A 1 98 ? 12.203 -5.91 2.609 1 98.81 98 ALA A C 1
ATOM 762 O O . ALA A 1 98 ? 12.984 -4.957 2.535 1 98.81 98 ALA A O 1
ATOM 763 N N . TRP A 1 99 ? 10.922 -5.777 2.777 1 98.69 99 TRP A N 1
ATOM 764 C CA . TRP A 1 99 ? 10.352 -4.473 3.088 1 98.69 99 TRP A CA 1
ATOM 765 C C . TRP A 1 99 ? 10.984 -3.885 4.344 1 98.69 99 TRP A C 1
ATOM 767 O O . TRP A 1 99 ? 11.367 -2.713 4.359 1 98.69 99 TRP A O 1
ATOM 777 N N . LEU A 1 100 ? 11.133 -4.672 5.438 1 98.44 100 LEU A N 1
ATOM 778 C CA . LEU A 1 100 ? 11.68 -4.23 6.719 1 98.44 100 LEU A CA 1
ATOM 779 C C . LEU A 1 100 ? 13.133 -3.795 6.566 1 98.44 100 LEU A C 1
ATOM 781 O O . LEU A 1 100 ? 13.547 -2.783 7.137 1 98.44 100 LEU A O 1
ATOM 785 N N . VAL A 1 101 ? 13.852 -4.523 5.852 1 98.75 101 VAL A N 1
ATOM 786 C CA . VAL A 1 101 ? 15.258 -4.195 5.629 1 98.75 101 VAL A CA 1
ATOM 787 C C . VAL A 1 101 ? 15.367 -2.883 4.859 1 98.75 101 VAL A C 1
ATOM 789 O O . VAL A 1 101 ? 16.156 -2.01 5.219 1 98.75 101 VAL A O 1
ATOM 792 N N . ALA A 1 102 ? 14.57 -2.746 3.793 1 98.62 102 ALA A N 1
ATOM 793 C CA . ALA A 1 102 ? 14.586 -1.512 3.014 1 98.62 102 ALA A CA 1
ATOM 794 C C . ALA A 1 102 ? 14.172 -0.319 3.871 1 98.62 102 ALA A C 1
ATOM 796 O O . ALA A 1 102 ? 14.742 0.767 3.752 1 98.62 102 ALA A O 1
ATOM 797 N N . ALA A 1 103 ? 13.156 -0.504 4.695 1 97.81 103 ALA A N 1
ATOM 798 C CA . ALA A 1 103 ? 12.703 0.552 5.598 1 97.81 103 ALA A CA 1
ATOM 799 C C . ALA A 1 103 ? 13.828 0.983 6.539 1 97.81 103 ALA A C 1
ATOM 801 O O . ALA A 1 103 ? 14.039 2.18 6.75 1 97.81 103 ALA A O 1
ATOM 802 N N . LEU A 1 104 ? 14.531 0.006 7.117 1 97.88 104 LEU A N 1
ATOM 803 C CA . LEU A 1 104 ? 15.625 0.299 8.031 1 97.88 104 LEU A CA 1
ATOM 804 C C . LEU A 1 104 ? 16.75 1.051 7.309 1 97.88 104 LEU A C 1
ATOM 806 O O . LEU A 1 104 ? 17.312 2.002 7.855 1 97.88 104 LEU A O 1
ATOM 810 N N . VAL A 1 105 ? 17.062 0.616 6.145 1 98.06 105 VAL A N 1
ATOM 811 C CA . VAL A 1 105 ? 18.094 1.271 5.348 1 98.06 105 VAL A CA 1
ATOM 812 C C . VAL A 1 105 ? 17.703 2.725 5.086 1 98.06 105 VAL A C 1
ATOM 814 O O . VAL A 1 105 ? 18.531 3.627 5.191 1 98.06 105 VAL A O 1
ATOM 817 N N . LEU A 1 106 ? 16.422 3.002 4.793 1 97.19 106 LEU A N 1
ATOM 818 C CA . LEU A 1 106 ? 15.961 4.352 4.48 1 97.19 106 LEU A CA 1
ATOM 819 C C . LEU A 1 106 ? 15.984 5.234 5.727 1 97.19 106 LEU A C 1
ATOM 821 O O . LEU A 1 106 ? 16.281 6.426 5.641 1 97.19 106 LEU A O 1
ATOM 825 N N . VAL A 1 107 ? 15.664 4.648 6.828 1 95.88 107 VAL A N 1
ATOM 826 C CA . VAL A 1 107 ? 15.711 5.398 8.078 1 95.88 107 VAL A CA 1
ATOM 827 C C . VAL A 1 107 ? 17.156 5.809 8.383 1 95.88 107 VAL A C 1
ATOM 829 O O . VAL A 1 107 ? 17.422 6.961 8.734 1 95.88 107 VAL A O 1
ATOM 832 N N . VAL A 1 108 ? 18.094 4.895 8.234 1 96.25 108 VAL A N 1
ATOM 833 C CA . VAL A 1 108 ? 19.5 5.152 8.5 1 96.25 108 VAL A CA 1
ATOM 834 C C . VAL A 1 108 ? 20.031 6.191 7.512 1 96.25 108 VAL A C 1
ATOM 836 O O . VAL A 1 108 ? 20.75 7.117 7.898 1 96.25 108 VAL A O 1
ATOM 839 N N . LEU A 1 109 ? 19.625 6.031 6.25 1 95.5 109 LEU A N 1
ATOM 840 C CA . LEU A 1 109 ? 20.062 6.973 5.223 1 95.5 109 LEU A CA 1
ATOM 841 C C . LEU A 1 109 ? 19.547 8.375 5.523 1 95.5 109 LEU A C 1
ATOM 843 O O . LEU A 1 109 ? 20.266 9.359 5.32 1 95.5 109 LEU A O 1
ATOM 847 N N . ASN A 1 110 ? 18.312 8.43 5.938 1 94.25 110 ASN A N 1
ATOM 848 C CA . ASN A 1 110 ? 17.75 9.734 6.27 1 94.25 110 ASN A CA 1
ATOM 849 C C . ASN A 1 110 ? 18.453 10.359 7.469 1 94.25 110 ASN A C 1
ATOM 851 O O . ASN A 1 110 ? 18.703 11.562 7.488 1 94.25 110 ASN A O 1
ATOM 855 N N . THR A 1 111 ? 18.781 9.57 8.469 1 91.5 111 THR A N 1
ATOM 856 C CA . THR A 1 111 ? 19.391 10.062 9.695 1 91.5 111 THR A CA 1
ATOM 857 C C . THR A 1 111 ? 20.844 10.492 9.438 1 91.5 111 THR A C 1
ATOM 859 O O . THR A 1 111 ? 21.297 11.492 9.992 1 91.5 111 THR A O 1
ATOM 862 N N . LYS A 1 112 ? 21.531 9.828 8.547 1 94.12 112 LYS A N 1
ATOM 863 C CA . LYS A 1 112 ? 22.969 10.047 8.359 1 94.12 112 LYS A CA 1
ATOM 864 C C . LYS A 1 112 ? 23.219 11.047 7.238 1 94.12 112 LYS A C 1
ATOM 866 O O . LYS A 1 112 ? 24.156 11.852 7.316 1 94.12 112 LYS A O 1
ATOM 871 N N . PHE A 1 113 ? 22.25 11.016 6.211 1 91.12 113 PHE A N 1
ATOM 872 C CA . PHE A 1 113 ? 22.656 11.711 4.996 1 91.12 113 PHE A CA 1
ATOM 873 C C . PHE A 1 113 ? 21.641 12.797 4.629 1 91.12 113 PHE A C 1
ATOM 875 O O . PHE A 1 113 ? 22.031 13.93 4.34 1 91.12 113 PHE A O 1
ATOM 882 N N . PHE A 1 114 ? 20.344 12.484 4.613 1 86.56 114 PHE A N 1
ATOM 883 C CA . PHE A 1 114 ? 19.375 13.359 3.988 1 86.56 114 PHE A CA 1
ATOM 884 C C . PHE A 1 114 ? 18.766 14.312 5.016 1 86.56 114 PHE A C 1
ATOM 886 O O . PHE A 1 114 ? 18.422 15.445 4.691 1 86.56 114 PHE A O 1
ATOM 893 N N . HIS A 1 115 ? 18.625 13.938 6.234 1 85.44 115 HIS A N 1
ATOM 894 C CA . HIS A 1 115 ? 18.078 14.742 7.328 1 85.44 115 HIS A CA 1
ATOM 895 C C . HIS A 1 115 ? 16.797 15.445 6.914 1 85.44 115 HIS A C 1
ATOM 897 O O . HIS A 1 115 ? 16.641 16.641 7.16 1 85.44 115 HIS A O 1
ATOM 903 N N . ILE A 1 116 ? 16.062 14.711 6.094 1 78.69 116 ILE A N 1
ATOM 904 C CA . ILE A 1 116 ? 14.758 15.25 5.734 1 78.69 116 ILE A CA 1
ATOM 905 C C . ILE A 1 116 ? 13.867 15.336 6.977 1 78.69 116 ILE A C 1
ATOM 907 O O . ILE A 1 116 ? 13.781 14.375 7.75 1 78.69 116 ILE A O 1
ATOM 911 N N . THR A 1 117 ? 13.438 16.531 7.418 1 74.75 117 THR A N 1
ATOM 912 C CA . THR A 1 117 ? 12.617 16.75 8.602 1 74.75 117 THR A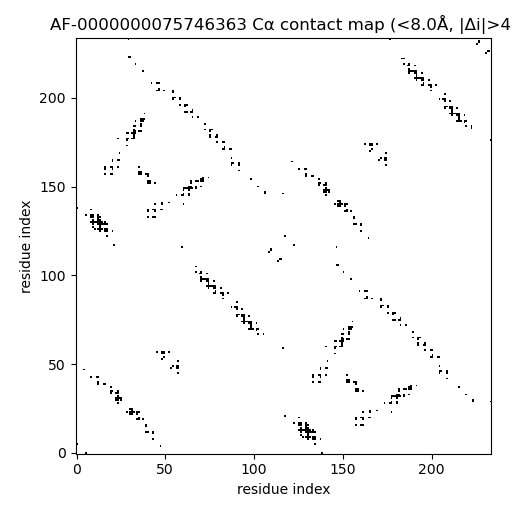 CA 1
ATOM 913 C C . THR A 1 117 ? 11.227 17.25 8.211 1 74.75 117 THR A C 1
ATOM 915 O O . THR A 1 117 ? 11.062 17.875 7.16 1 74.75 117 THR A O 1
ATOM 918 N N . MET B 1 1 ? -15.898 -15.953 -4.281 1 83.38 1 MET B N 1
ATOM 919 C CA . MET B 1 1 ? -15.273 -16.062 -2.965 1 83.38 1 MET B CA 1
ATOM 920 C C . MET B 1 1 ? -16.25 -16.672 -1.956 1 83.38 1 MET B C 1
ATOM 922 O O . MET B 1 1 ? -17.422 -16.312 -1.931 1 83.38 1 MET B O 1
ATOM 926 N N . SER B 1 2 ? -15.617 -17.516 -1.169 1 89.56 2 SER B N 1
ATOM 927 C CA . SER B 1 2 ? -16.438 -18.031 -0.078 1 89.56 2 SER B CA 1
ATOM 928 C C . SER B 1 2 ? -16.656 -16.984 0.998 1 89.56 2 SER B C 1
ATOM 930 O O . SER B 1 2 ? -15.945 -15.977 1.059 1 89.56 2 SER B O 1
ATOM 932 N N . MET B 1 3 ? -17.656 -17.109 1.773 1 93.88 3 MET B N 1
ATOM 933 C CA . MET B 1 3 ? -17.953 -16.188 2.859 1 93.88 3 MET B CA 1
ATOM 934 C C . MET B 1 3 ? -16.797 -16.125 3.863 1 93.88 3 MET B C 1
ATOM 936 O O . MET B 1 3 ? -16.484 -15.07 4.402 1 93.88 3 MET B O 1
ATOM 940 N N . GLN B 1 4 ? -16.203 -17.266 4.078 1 94.06 4 GLN B N 1
ATOM 941 C CA . GLN B 1 4 ? -15.07 -17.328 4.992 1 94.06 4 GLN B CA 1
ATOM 942 C C . GLN B 1 4 ? -13.898 -16.5 4.465 1 94.06 4 GLN B C 1
ATOM 944 O O . GLN B 1 4 ? -13.242 -15.789 5.223 1 94.06 4 GLN B O 1
ATOM 949 N N . GLU B 1 5 ? -13.625 -16.594 3.225 1 92.31 5 GLU B N 1
ATOM 950 C CA . GLU B 1 5 ? -12.547 -15.836 2.592 1 92.31 5 GLU B CA 1
ATOM 951 C C . GLU B 1 5 ? -12.812 -14.336 2.646 1 92.31 5 GLU B C 1
ATOM 953 O O . GLU B 1 5 ? -11.914 -13.547 2.932 1 92.31 5 GLU B O 1
ATOM 958 N N . ILE B 1 6 ? -14.078 -13.953 2.377 1 94.75 6 ILE B N 1
ATOM 959 C CA . ILE B 1 6 ? -14.469 -12.547 2.402 1 94.75 6 ILE B CA 1
ATOM 960 C C . ILE B 1 6 ? -14.289 -11.984 3.811 1 94.75 6 ILE B C 1
ATOM 962 O O . ILE B 1 6 ? -13.75 -10.891 3.984 1 94.75 6 ILE B O 1
ATOM 966 N N . LEU B 1 7 ? -14.641 -12.773 4.75 1 96.25 7 LEU B N 1
ATOM 967 C CA . LEU B 1 7 ? -14.539 -12.344 6.141 1 96.25 7 LEU B CA 1
ATOM 968 C C . LEU B 1 7 ? -13.086 -12.234 6.578 1 96.25 7 LEU B C 1
ATOM 970 O O . LEU B 1 7 ? -12.711 -11.289 7.277 1 96.25 7 LEU B O 1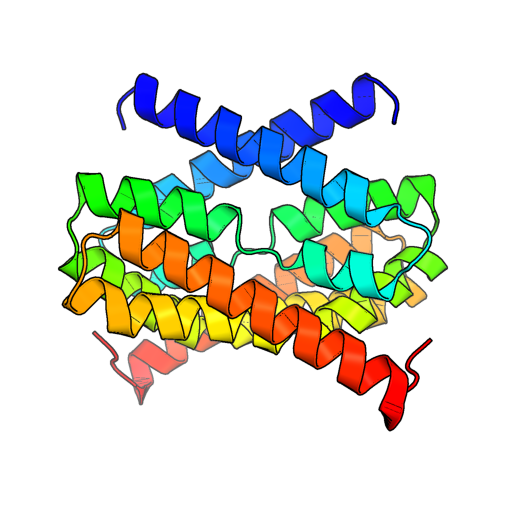
ATOM 974 N N . LEU B 1 8 ? -12.305 -13.18 6.199 1 95.25 8 LEU B N 1
ATOM 975 C CA . LEU B 1 8 ? -10.898 -13.156 6.562 1 95.25 8 LEU B CA 1
ATOM 976 C C . LEU B 1 8 ? -10.188 -11.977 5.914 1 95.25 8 LEU B C 1
ATOM 978 O O . LEU B 1 8 ? -9.375 -11.305 6.555 1 95.25 8 LEU B O 1
ATOM 982 N N . ARG B 1 9 ? -10.523 -11.727 4.699 1 93.75 9 ARG B N 1
ATOM 983 C CA . ARG B 1 9 ? -9.961 -10.57 4 1 93.75 9 ARG B CA 1
ATOM 984 C C . ARG B 1 9 ? -10.398 -9.266 4.66 1 93.75 9 ARG B C 1
ATOM 986 O O . ARG B 1 9 ? -9.594 -8.344 4.828 1 93.75 9 ARG B O 1
ATOM 993 N N . PHE B 1 10 ? -11.617 -9.211 5.008 1 97.06 10 PHE B N 1
ATOM 994 C CA . PHE B 1 10 ? -12.18 -8.023 5.648 1 97.06 10 PHE B CA 1
ATOM 995 C C . PHE B 1 10 ? -11.5 -7.758 6.988 1 97.06 10 PHE B C 1
ATOM 997 O O . PHE B 1 10 ? -11.102 -6.629 7.273 1 97.06 10 PHE B O 1
ATOM 1004 N N . ILE B 1 11 ? -11.32 -8.734 7.75 1 97.31 11 ILE B N 1
ATOM 1005 C CA . ILE B 1 11 ? -10.719 -8.609 9.078 1 97.31 11 ILE B CA 1
ATOM 1006 C C . ILE B 1 11 ? -9.242 -8.273 8.945 1 97.31 11 ILE B C 1
ATOM 1008 O O . ILE B 1 11 ? -8.734 -7.395 9.648 1 97.31 11 ILE B O 1
ATOM 1012 N N . ALA B 1 12 ? -8.562 -8.945 8.094 1 94.62 12 ALA B N 1
ATOM 1013 C CA . ALA B 1 12 ? -7.141 -8.695 7.879 1 94.62 12 ALA B CA 1
ATOM 1014 C C . ALA B 1 12 ? -6.906 -7.266 7.391 1 94.62 12 ALA B C 1
ATOM 1016 O O . ALA B 1 12 ? -6.047 -6.555 7.922 1 94.62 12 ALA B O 1
ATOM 1017 N N . GLY B 1 13 ? -7.723 -6.844 6.398 1 94.38 13 GLY B N 1
ATOM 1018 C CA . GLY B 1 13 ? -7.598 -5.504 5.855 1 94.38 13 GLY B CA 1
ATOM 1019 C C . GLY B 1 13 ? -7.953 -4.418 6.855 1 94.38 13 GLY B C 1
ATOM 1020 O O . GLY B 1 13 ? -7.223 -3.438 7.004 1 94.38 13 GLY B O 1
ATOM 1021 N N . GLY B 1 14 ? -9.07 -4.602 7.508 1 96.25 14 GLY B N 1
ATOM 1022 C CA . GLY B 1 14 ? -9.492 -3.639 8.516 1 96.25 14 GLY B CA 1
ATOM 1023 C C . GLY B 1 14 ? -8.484 -3.482 9.641 1 96.25 14 GLY B C 1
ATOM 1024 O O . GLY B 1 14 ? -8.156 -2.363 10.031 1 96.25 14 GLY B O 1
ATOM 1025 N N . THR B 1 15 ? -7.965 -4.59 10.125 1 96.38 15 THR B N 1
ATOM 1026 C CA . THR B 1 15 ? -6.977 -4.566 11.203 1 96.38 15 THR B CA 1
ATOM 1027 C C . THR B 1 15 ? -5.691 -3.879 10.742 1 96.38 15 THR B C 1
ATOM 1029 O O . THR B 1 15 ? -5.121 -3.064 11.469 1 96.38 15 THR B O 1
ATOM 1032 N N . ALA B 1 16 ? -5.297 -4.223 9.578 1 93.62 16 ALA B N 1
ATOM 1033 C CA . ALA B 1 16 ? -4.078 -3.625 9.031 1 93.62 16 ALA B CA 1
ATOM 1034 C C . ALA B 1 16 ? -4.223 -2.111 8.906 1 93.62 16 ALA B C 1
ATOM 1036 O O . ALA B 1 16 ? -3.312 -1.361 9.266 1 93.62 16 ALA B O 1
ATOM 1037 N N . VAL B 1 17 ? -5.348 -1.676 8.383 1 92.56 17 VAL B N 1
ATOM 1038 C CA . VAL B 1 17 ? -5.586 -0.252 8.172 1 92.56 17 VAL B CA 1
ATOM 1039 C C . VAL B 1 17 ? -5.602 0.473 9.516 1 92.56 17 VAL B C 1
ATOM 1041 O O . VAL B 1 17 ? -5.051 1.568 9.641 1 92.56 17 VAL B O 1
ATOM 1044 N N . VAL B 1 18 ? -6.195 -0.096 10.539 1 94.62 18 VAL B N 1
ATOM 1045 C CA . VAL B 1 18 ? -6.258 0.52 11.859 1 94.62 18 VAL B CA 1
ATOM 1046 C C . VAL B 1 18 ? -4.855 0.609 12.453 1 94.62 18 VAL B C 1
ATOM 1048 O O . VAL B 1 18 ? -4.461 1.655 12.977 1 94.62 18 VAL B O 1
ATOM 1051 N N . LEU B 1 19 ? -4.105 -0.455 12.359 1 93.19 19 LEU B N 1
ATOM 1052 C CA . LEU B 1 19 ? -2.764 -0.497 12.93 1 93.19 19 LEU B CA 1
ATOM 1053 C C . LEU B 1 19 ? -1.845 0.496 12.227 1 93.19 19 LEU B C 1
ATOM 1055 O O . LEU B 1 19 ? -1.142 1.269 12.875 1 93.19 19 LEU B O 1
ATOM 1059 N N . ILE B 1 20 ? -1.903 0.554 10.953 1 91.56 20 ILE B N 1
ATOM 1060 C CA . ILE B 1 20 ? -1.026 1.402 10.156 1 91.56 20 ILE B CA 1
ATOM 1061 C C . ILE B 1 20 ? -1.415 2.867 10.336 1 91.56 20 ILE B C 1
ATOM 1063 O O . ILE B 1 20 ? -0.549 3.734 10.477 1 91.56 20 ILE B O 1
ATOM 1067 N N . SER B 1 21 ? -2.758 3.051 10.352 1 88.62 21 SER B N 1
ATOM 1068 C CA . SER B 1 21 ? -3.225 4.418 10.57 1 88.62 21 SER B CA 1
ATOM 1069 C C . SER B 1 21 ? -2.82 4.93 11.945 1 88.62 21 SER B C 1
ATOM 1071 O O . SER B 1 21 ? -2.533 6.117 12.117 1 88.62 21 SER B O 1
ATOM 1073 N N . ALA B 1 22 ? -2.824 4.047 12.898 1 87.88 22 ALA B N 1
ATOM 1074 C CA . ALA B 1 22 ? -2.422 4.43 14.242 1 87.88 22 ALA B CA 1
ATOM 1075 C C . ALA B 1 22 ? -0.935 4.766 14.297 1 87.88 22 ALA B C 1
ATOM 1077 O O . ALA B 1 22 ? -0.524 5.672 15.031 1 87.88 22 ALA B O 1
ATOM 1078 N N . LEU B 1 23 ? -0.168 4.07 13.594 1 84.88 23 LEU B N 1
ATOM 1079 C CA . LEU B 1 23 ? 1.263 4.348 13.523 1 84.88 23 LEU B CA 1
ATOM 1080 C C . LEU B 1 23 ? 1.528 5.676 12.82 1 84.88 23 LEU B C 1
ATOM 1082 O O . LEU B 1 23 ? 2.537 6.332 13.094 1 84.88 23 LEU B O 1
ATOM 1086 N N . GLY B 1 24 ? 0.6 6.055 11.93 1 79.06 24 GLY B N 1
ATOM 1087 C CA . GLY B 1 24 ? 0.696 7.328 11.234 1 79.06 24 GLY B CA 1
ATOM 1088 C C . GLY B 1 24 ? 0.618 8.523 12.164 1 79.06 24 GLY B C 1
ATOM 1089 O O . GLY B 1 24 ? 1.012 9.633 11.797 1 79.06 24 GLY B O 1
ATOM 1090 N N . ARG B 1 25 ? 0.193 8.258 13.359 1 80.25 25 ARG B N 1
ATOM 1091 C CA . ARG B 1 25 ? 0.024 9.344 14.32 1 80.25 25 ARG B CA 1
ATOM 1092 C C . ARG B 1 25 ? 1.242 9.461 15.234 1 80.25 25 ARG B C 1
ATOM 1094 O O . ARG B 1 25 ? 1.285 10.328 16.109 1 80.25 25 ARG B O 1
ATOM 1101 N N . LEU B 1 26 ? 2.107 8.664 14.906 1 79.69 26 LEU B N 1
ATOM 1102 C CA . LEU B 1 26 ? 3.318 8.742 15.711 1 79.69 26 LEU B CA 1
ATOM 1103 C C . LEU B 1 26 ? 4.02 10.078 15.508 1 79.69 26 LEU B C 1
ATOM 1105 O O . LEU B 1 26 ? 3.9 10.695 14.445 1 79.69 26 LEU B O 1
ATOM 1109 N N . LYS B 1 27 ? 4.75 10.492 16.516 1 79.69 27 LYS B N 1
ATOM 1110 C CA . LYS B 1 27 ? 5.438 11.781 16.547 1 79.69 27 LYS B CA 1
ATOM 1111 C C . LYS B 1 27 ? 6.523 11.852 15.469 1 79.69 27 LYS B C 1
ATOM 1113 O O . LYS B 1 27 ? 6.875 12.938 15 1 79.69 27 LYS B O 1
ATOM 1118 N N . TYR B 1 28 ? 6.922 10.633 15.039 1 90 28 TYR B N 1
ATOM 1119 C CA . TYR B 1 28 ? 7.992 10.633 14.047 1 90 28 TYR B CA 1
ATOM 1120 C C . TYR B 1 28 ? 7.438 10.438 12.641 1 90 28 TYR B C 1
ATOM 1122 O O . TYR B 1 28 ? 7.227 9.305 12.203 1 90 28 TYR B O 1
ATOM 1130 N N . GLU B 1 29 ? 7.426 11.508 11.852 1 91.25 29 GLU B N 1
ATOM 1131 C CA . GLU B 1 29 ? 6.793 11.555 10.539 1 91.25 29 GLU B CA 1
ATOM 1132 C C . GLU B 1 29 ? 7.496 10.617 9.555 1 91.25 29 GLU B C 1
ATOM 1134 O O . GLU B 1 29 ? 6.855 10.047 8.672 1 91.25 29 GLU B O 1
ATOM 1139 N N . LEU B 1 30 ? 8.742 10.406 9.797 1 92.69 30 LEU B N 1
ATOM 1140 C CA . LEU B 1 30 ? 9.5 9.508 8.93 1 92.69 30 LEU B CA 1
ATOM 1141 C C . LEU B 1 30 ? 9 8.078 9.055 1 92.69 30 LEU B C 1
ATOM 1143 O O . LEU B 1 30 ? 8.75 7.41 8.047 1 92.69 30 LEU B O 1
ATOM 1147 N N . ILE B 1 31 ? 8.82 7.688 10.242 1 91.88 31 ILE B N 1
ATOM 1148 C CA . ILE B 1 31 ? 8.344 6.332 10.508 1 91.88 31 ILE B CA 1
ATOM 1149 C C . ILE B 1 31 ? 6.902 6.184 10.031 1 91.88 31 ILE B C 1
ATOM 1151 O O . ILE B 1 31 ? 6.539 5.168 9.438 1 91.88 31 ILE B O 1
ATOM 1155 N N . SER B 1 32 ? 6.121 7.188 10.219 1 93.12 32 SER B N 1
ATOM 1156 C CA . SER B 1 32 ? 4.73 7.188 9.773 1 93.12 32 SER B CA 1
ATOM 1157 C C . SER B 1 32 ? 4.637 7.027 8.258 1 93.12 32 SER B C 1
ATOM 1159 O O . SER B 1 32 ? 3.818 6.254 7.762 1 93.12 32 SER B O 1
ATOM 1161 N N . GLY B 1 33 ? 5.477 7.742 7.574 1 94.75 33 GLY B N 1
ATOM 1162 C CA . GLY B 1 33 ? 5.473 7.684 6.121 1 94.75 33 GLY B CA 1
ATOM 1163 C C . GLY B 1 33 ? 5.859 6.324 5.574 1 94.75 33 GLY B C 1
ATOM 1164 O O . GLY B 1 33 ? 5.34 5.891 4.543 1 94.75 33 GLY B O 1
ATOM 1165 N N . LEU B 1 34 ? 6.703 5.648 6.316 1 95.12 34 LEU B N 1
ATOM 1166 C CA . LEU B 1 34 ? 7.109 4.301 5.922 1 95.12 34 LEU B CA 1
ATOM 1167 C C . LEU B 1 34 ? 5.949 3.322 6.051 1 95.12 34 LEU B C 1
ATOM 1169 O O . LEU B 1 34 ? 5.719 2.506 5.156 1 95.12 34 LEU B O 1
ATOM 1173 N N . PHE B 1 35 ? 5.172 3.432 7.082 1 94.25 35 PHE B N 1
ATOM 1174 C CA . PHE B 1 35 ? 4.141 2.441 7.363 1 94.25 35 PHE B CA 1
ATOM 1175 C C . PHE B 1 35 ? 2.893 2.707 6.531 1 94.25 35 PHE B C 1
ATOM 1177 O O . PHE B 1 35 ? 2.078 1.807 6.32 1 94.25 35 PHE B O 1
ATOM 1184 N N . VAL B 1 36 ? 2.795 3.918 6.047 1 93.56 36 VAL B N 1
ATOM 1185 C CA . VAL B 1 36 ? 1.688 4.227 5.152 1 93.56 36 VAL B CA 1
ATOM 1186 C C . VAL B 1 36 ? 1.812 3.402 3.871 1 93.56 36 VAL B C 1
ATOM 1188 O O . VAL B 1 36 ? 0.804 3.004 3.283 1 93.56 36 VAL B O 1
ATOM 1191 N N . LEU B 1 37 ? 3.039 3.074 3.516 1 94.69 37 LEU B N 1
ATOM 1192 C CA . LEU B 1 37 ? 3.27 2.299 2.303 1 94.69 37 LEU B CA 1
ATOM 1193 C C . LEU B 1 37 ? 3.506 0.829 2.633 1 94.69 37 LEU B C 1
ATOM 1195 O O . LEU B 1 37 ? 3.951 0.059 1.778 1 94.69 37 LEU B O 1
ATOM 1199 N N . PHE B 1 38 ? 3.25 0.38 3.838 1 95.75 38 PHE B N 1
ATOM 1200 C CA . PHE B 1 38 ? 3.33 -1.04 4.16 1 95.75 38 PHE B CA 1
ATOM 1201 C C . PHE B 1 38 ? 2.424 -1.854 3.244 1 95.75 38 PHE B C 1
ATOM 1203 O O . PHE B 1 38 ? 1.282 -1.466 2.986 1 95.75 38 PHE B O 1
ATOM 1210 N N . PRO B 1 39 ? 2.834 -2.967 2.738 1 95.69 39 PRO B N 1
ATOM 1211 C CA . PRO B 1 39 ? 2.104 -3.715 1.712 1 95.69 39 PRO B CA 1
ATOM 1212 C C . PRO B 1 39 ? 0.984 -4.574 2.295 1 95.69 39 PRO B C 1
ATOM 1214 O O . PRO B 1 39 ? 0.857 -5.75 1.941 1 95.69 39 PRO B O 1
ATOM 1217 N N . ALA B 1 40 ? 0.134 -4.051 3.068 1 93.69 40 ALA B N 1
ATOM 1218 C CA . ALA B 1 40 ? -0.909 -4.797 3.766 1 93.69 40 ALA B CA 1
ATOM 1219 C C . ALA B 1 40 ? -1.925 -5.371 2.779 1 93.69 40 ALA B C 1
ATOM 1221 O O . ALA B 1 40 ? -2.252 -6.559 2.836 1 93.69 40 ALA B O 1
ATOM 1222 N N . VAL B 1 41 ? -2.373 -4.578 1.842 1 92.19 41 VAL B N 1
ATOM 1223 C CA . VAL B 1 41 ? -3.371 -4.996 0.862 1 92.19 41 VAL B CA 1
ATOM 1224 C C . VAL B 1 41 ? -2.775 -6.051 -0.066 1 92.19 41 VAL B C 1
ATOM 1226 O O . VAL B 1 41 ? -3.428 -7.051 -0.381 1 92.19 41 VAL B O 1
ATOM 1229 N N . THR B 1 42 ? -1.595 -5.801 -0.413 1 94.75 42 THR B N 1
ATOM 1230 C CA . THR B 1 42 ? -0.881 -6.727 -1.286 1 94.75 42 THR B CA 1
ATOM 1231 C C . THR B 1 42 ? -0.709 -8.086 -0.611 1 94.75 42 THR B C 1
ATOM 1233 O O . THR B 1 42 ? -0.894 -9.125 -1.243 1 94.75 42 THR B O 1
ATOM 1236 N N . LEU B 1 43 ? -0.349 -8.086 0.666 1 95.5 43 LEU B N 1
ATOM 1237 C CA . LEU B 1 43 ? -0.143 -9.305 1.44 1 95.5 43 LEU B CA 1
ATOM 1238 C C . LEU B 1 43 ? -1.398 -10.172 1.438 1 95.5 43 LEU B C 1
ATOM 1240 O O . LEU B 1 43 ? -1.328 -11.375 1.182 1 95.5 43 LEU B O 1
ATOM 1244 N N . VAL B 1 44 ? -2.479 -9.531 1.7 1 93.75 44 VAL B N 1
ATOM 1245 C CA . VAL B 1 44 ? -3.738 -10.266 1.796 1 93.75 44 VAL B CA 1
ATOM 1246 C C . VAL B 1 44 ? -4.164 -10.742 0.41 1 93.75 44 VAL B C 1
ATOM 1248 O O . VAL B 1 44 ? -4.574 -11.891 0.242 1 93.75 44 VAL B O 1
ATOM 1251 N N . SER B 1 45 ? -4.008 -9.922 -0.577 1 93.69 45 SER B N 1
ATOM 1252 C CA . SER B 1 45 ? -4.406 -10.242 -1.941 1 93.69 45 SER B CA 1
ATOM 1253 C C . SER B 1 45 ? -3.582 -11.406 -2.498 1 93.69 45 SER B C 1
ATOM 1255 O O . SER B 1 45 ? -4.133 -12.344 -3.074 1 93.69 45 SER B O 1
ATOM 1257 N N . PHE B 1 46 ? -2.318 -11.359 -2.268 1 96.56 46 PHE B N 1
ATOM 1258 C CA . PHE B 1 46 ? -1.44 -12.391 -2.807 1 96.56 46 PHE B CA 1
ATOM 1259 C C . PHE B 1 46 ? -1.664 -13.719 -2.092 1 96.56 46 PHE B C 1
ATOM 1261 O O . PHE B 1 46 ? -1.58 -14.781 -2.707 1 96.56 46 PHE B O 1
ATOM 1268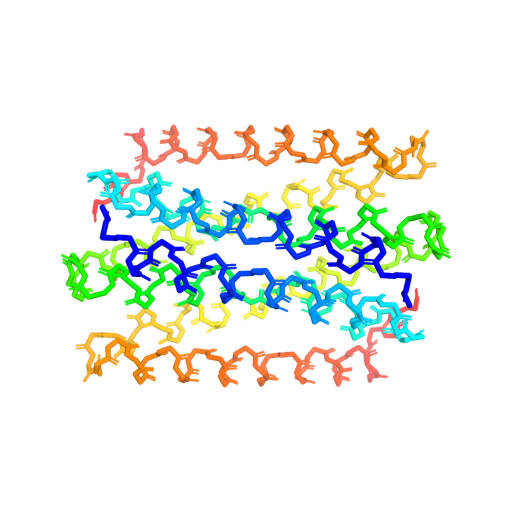 N N . TYR B 1 47 ? -1.88 -13.633 -0.833 1 95.38 47 TYR B N 1
ATOM 1269 C CA . TYR B 1 47 ? -2.135 -14.859 -0.089 1 95.38 47 TYR B CA 1
ATOM 1270 C C . TYR B 1 47 ? -3.352 -15.594 -0.644 1 95.38 47 TYR B C 1
ATOM 1272 O O . TYR B 1 47 ? -3.27 -16.766 -0.996 1 95.38 47 TYR B O 1
ATOM 1280 N N . PHE B 1 48 ? -4.441 -14.953 -0.839 1 92.19 48 PHE B N 1
ATOM 1281 C CA . PHE B 1 48 ? -5.68 -15.602 -1.253 1 92.19 48 PHE B CA 1
ATOM 1282 C C . PHE B 1 48 ? -5.668 -15.883 -2.75 1 92.19 48 PHE B C 1
ATOM 1284 O O . PHE B 1 48 ? -6.23 -16.891 -3.199 1 92.19 48 PHE B O 1
ATOM 1291 N N . LEU B 1 49 ? -5.043 -15.031 -3.441 1 91.62 49 LEU B N 1
ATOM 1292 C CA . LEU B 1 49 ? -4.891 -15.281 -4.871 1 91.62 49 LEU B CA 1
ATOM 1293 C C . LEU B 1 49 ? -4.07 -16.547 -5.121 1 91.62 49 LEU B C 1
ATOM 1295 O O . LEU B 1 49 ? -4.367 -17.312 -6.035 1 91.62 49 LEU B O 1
ATOM 1299 N N . GLY B 1 50 ? -3.027 -16.688 -4.312 1 93.06 50 GLY B N 1
ATOM 1300 C CA . GLY B 1 50 ? -2.23 -17.906 -4.422 1 93.06 50 GLY B CA 1
ATOM 1301 C C . GLY B 1 50 ? -3.029 -19.172 -4.164 1 93.06 50 GLY B C 1
ATOM 1302 O O . GLY B 1 50 ? -2.814 -20.188 -4.82 1 93.06 50 GLY B O 1
ATOM 1303 N N . GLN B 1 51 ? -3.977 -19.062 -3.309 1 90.31 51 GLN B N 1
ATOM 1304 C CA . GLN B 1 51 ? -4.797 -20.219 -2.963 1 90.31 51 GLN B CA 1
ATOM 1305 C C . GLN B 1 51 ? -5.82 -20.516 -4.059 1 90.31 51 GLN B C 1
ATOM 1307 O O . GLN B 1 51 ? -6.141 -21.672 -4.316 1 90.31 51 GLN B O 1
ATOM 1312 N N . SER B 1 52 ? -6.25 -19.484 -4.699 1 87.69 52 SER B N 1
ATOM 1313 C CA . SER B 1 52 ? -7.367 -19.672 -5.625 1 87.69 52 SER B CA 1
ATOM 1314 C C . SER B 1 52 ? -6.883 -19.797 -7.062 1 87.69 52 SER B C 1
ATOM 1316 O O . SER B 1 52 ? -7.449 -20.578 -7.844 1 87.69 52 SER B O 1
ATOM 1318 N N . ALA B 1 53 ? -5.844 -19.109 -7.426 1 90.06 53 ALA B N 1
ATOM 1319 C CA . ALA B 1 53 ? -5.449 -19.047 -8.828 1 90.06 53 ALA B CA 1
ATOM 1320 C C . ALA B 1 53 ? -4.078 -19.688 -9.047 1 90.06 53 ALA B C 1
ATOM 1322 O O . ALA B 1 53 ? -3.658 -19.906 -10.18 1 90.06 53 ALA B O 1
ATOM 1323 N N . GLY B 1 54 ? -3.357 -19.906 -7.938 1 90.75 54 GLY B N 1
ATOM 1324 C CA . GLY B 1 54 ? -2.09 -20.609 -8.062 1 90.75 54 GLY B CA 1
ATOM 1325 C C . GLY B 1 54 ? -0.897 -19.688 -8.141 1 90.75 54 GLY B C 1
ATOM 1326 O O . GLY B 1 54 ? -1.061 -18.469 -8.234 1 90.75 54 GLY B O 1
ATOM 1327 N N . SER B 1 55 ? 0.29 -20.281 -8.125 1 91.56 55 SER B N 1
ATOM 1328 C CA . SER B 1 55 ? 1.539 -19.531 -8.031 1 91.56 55 SER B CA 1
ATOM 1329 C C . SER B 1 55 ? 1.861 -18.812 -9.344 1 91.56 55 SER B C 1
ATOM 1331 O O . SER B 1 55 ? 2.432 -17.734 -9.336 1 91.56 55 SER B O 1
ATOM 1333 N N . GLU B 1 56 ? 1.533 -19.406 -10.445 1 92.94 56 GLU B N 1
ATOM 1334 C CA . GLU B 1 56 ? 1.814 -18.781 -11.734 1 92.94 56 GLU B CA 1
ATOM 1335 C C . GLU B 1 56 ? 1.051 -17.469 -11.891 1 92.94 56 GLU B C 1
ATOM 1337 O O . GLU B 1 56 ? 1.626 -16.469 -12.297 1 92.94 56 GLU B O 1
ATOM 1342 N N . THR B 1 57 ? -0.244 -17.516 -11.555 1 93.56 57 THR B N 1
ATOM 1343 C CA . THR B 1 57 ? -1.092 -16.328 -11.656 1 93.56 57 THR B CA 1
ATOM 1344 C C . THR B 1 57 ? -0.611 -15.234 -10.711 1 93.56 57 THR B C 1
ATOM 1346 O O . THR B 1 57 ? -0.504 -14.07 -11.102 1 93.56 57 THR B O 1
ATOM 1349 N N . VAL B 1 58 ? -0.288 -15.633 -9.523 1 95.06 58 VAL B N 1
ATOM 1350 C CA . VAL B 1 58 ? 0.141 -14.641 -8.539 1 95.06 58 VAL B CA 1
ATOM 1351 C C . VAL B 1 58 ? 1.471 -14.031 -8.961 1 95.06 58 VAL B C 1
ATOM 1353 O O . VAL B 1 58 ? 1.713 -12.836 -8.742 1 95.06 58 VAL B O 1
ATOM 1356 N N . GLY B 1 59 ? 2.316 -14.82 -9.578 1 95.56 59 GLY B N 1
ATOM 1357 C CA . GLY B 1 59 ? 3.576 -14.32 -10.109 1 95.56 59 GLY B CA 1
ATOM 1358 C C . GLY B 1 59 ? 3.396 -13.266 -11.18 1 95.56 59 GLY B C 1
ATOM 1359 O O . GLY B 1 59 ? 4.098 -12.25 -11.18 1 95.56 59 GLY B O 1
ATOM 1360 N N . LYS B 1 60 ? 2.477 -13.453 -12.016 1 94.44 60 LYS B N 1
ATOM 1361 C CA . LYS B 1 60 ? 2.184 -12.484 -13.07 1 94.44 60 LYS B CA 1
ATOM 1362 C C . LYS B 1 60 ? 1.61 -11.195 -12.484 1 94.44 60 LYS B C 1
ATOM 1364 O O . LYS B 1 60 ? 1.981 -10.102 -12.898 1 94.44 60 LYS B O 1
ATOM 1369 N N . VAL B 1 61 ? 0.738 -11.359 -11.547 1 95.12 61 VAL B N 1
ATOM 1370 C CA . VAL B 1 61 ? 0.152 -10.195 -10.891 1 95.12 61 VAL B CA 1
ATOM 1371 C C . VAL B 1 61 ? 1.244 -9.398 -10.18 1 95.12 61 VAL B C 1
ATOM 1373 O O . VAL B 1 61 ? 1.239 -8.164 -10.211 1 95.12 61 VAL B O 1
ATOM 1376 N N . ALA B 1 62 ? 2.166 -10.133 -9.578 1 96.81 62 ALA B N 1
ATOM 1377 C CA . ALA B 1 62 ? 3.285 -9.469 -8.914 1 96.81 62 ALA B CA 1
ATOM 1378 C C . ALA B 1 62 ? 4.129 -8.688 -9.914 1 96.81 62 ALA B C 1
ATOM 1380 O O . ALA B 1 62 ? 4.551 -7.562 -9.641 1 96.81 62 ALA B O 1
ATOM 1381 N N . LEU B 1 63 ? 4.387 -9.266 -11.031 1 96.25 63 LEU B N 1
ATOM 1382 C CA . LEU B 1 63 ? 5.145 -8.602 -12.086 1 96.25 63 LEU B CA 1
ATOM 1383 C C . LEU B 1 63 ? 4.449 -7.316 -12.531 1 96.25 63 LEU B C 1
ATOM 1385 O O . LEU B 1 63 ? 5.09 -6.27 -12.656 1 96.25 63 LEU B O 1
ATOM 1389 N N . PHE B 1 64 ? 3.211 -7.367 -12.664 1 96.12 64 PHE B N 1
ATOM 1390 C CA . PHE B 1 64 ? 2.455 -6.211 -13.133 1 96.12 64 PHE B CA 1
ATOM 1391 C C . PHE B 1 64 ? 2.328 -5.172 -12.023 1 96.12 64 PHE B C 1
ATOM 1393 O O . PHE B 1 64 ? 2.186 -3.977 -12.297 1 96.12 64 PHE B O 1
ATOM 1400 N N . SER B 1 65 ? 2.367 -5.656 -10.742 1 96.56 65 SER B N 1
ATOM 1401 C CA . SER B 1 65 ? 2.412 -4.711 -9.633 1 96.56 65 SER B CA 1
ATOM 1402 C C . SER B 1 65 ? 3.705 -3.902 -9.641 1 96.56 65 SER B C 1
ATOM 1404 O O . SER B 1 65 ? 3.699 -2.709 -9.328 1 96.56 65 SER B O 1
ATOM 1406 N N . ILE B 1 66 ? 4.754 -4.543 -10.039 1 97.56 66 ILE B N 1
ATOM 1407 C CA . ILE B 1 66 ? 6.016 -3.82 -10.164 1 97.56 66 ILE B CA 1
ATOM 1408 C C . ILE B 1 66 ? 5.906 -2.771 -11.266 1 97.56 66 ILE B C 1
ATOM 1410 O O . ILE B 1 66 ? 6.309 -1.621 -11.086 1 97.56 66 ILE B O 1
ATOM 1414 N N . TYR B 1 67 ? 5.309 -3.141 -12.336 1 96.56 67 TYR B N 1
ATOM 1415 C CA . TYR B 1 67 ? 5.055 -2.229 -13.445 1 96.56 67 TYR B CA 1
ATOM 1416 C C . TYR B 1 67 ? 4.156 -1.076 -13.008 1 96.56 67 TYR B C 1
ATOM 1418 O O . TYR B 1 67 ? 4.289 0.044 -13.508 1 96.56 67 TYR B O 1
ATOM 1426 N N . ALA B 1 68 ? 3.371 -1.304 -11.992 1 97.25 68 ALA B N 1
ATOM 1427 C CA . ALA B 1 68 ? 2.334 -0.367 -11.57 1 97.25 68 ALA B CA 1
ATOM 1428 C C . ALA B 1 68 ? 2.873 0.616 -10.539 1 97.25 68 ALA B C 1
ATOM 1430 O O . ALA B 1 68 ? 2.18 1.558 -10.141 1 97.25 68 ALA B O 1
ATOM 1431 N N . VAL B 1 69 ? 4.113 0.588 -10.141 1 97.69 69 VAL B N 1
ATOM 1432 C CA . VAL B 1 69 ? 4.723 1.376 -9.07 1 97.69 69 VAL B CA 1
ATOM 1433 C C . VAL B 1 69 ? 4.551 2.865 -9.367 1 97.69 69 VAL B C 1
ATOM 1435 O O . VAL B 1 69 ? 4.297 3.658 -8.453 1 97.69 69 VAL B O 1
ATOM 1438 N N . PRO B 1 70 ? 4.52 3.338 -10.539 1 98.19 70 PRO B N 1
ATOM 1439 C CA . PRO B 1 70 ? 4.328 4.766 -10.805 1 98.19 70 PRO B CA 1
ATOM 1440 C C . PRO B 1 70 ? 2.947 5.266 -10.383 1 98.19 70 PRO B C 1
ATOM 1442 O O . PRO B 1 70 ? 2.756 6.469 -10.18 1 98.19 70 PRO B O 1
ATOM 1445 N N . THR B 1 71 ? 1.98 4.402 -10.25 1 98.31 71 THR B N 1
ATOM 1446 C CA . THR B 1 71 ? 0.621 4.855 -9.969 1 98.31 71 THR B CA 1
ATOM 1447 C C . THR B 1 71 ? 0.51 5.398 -8.555 1 98.31 71 THR B C 1
ATOM 1449 O O . THR B 1 71 ? -0.016 6.496 -8.344 1 98.31 71 THR B O 1
ATOM 1452 N N . PRO B 1 72 ? 1.069 4.695 -7.516 1 98.06 72 PRO B N 1
ATOM 1453 C CA . PRO B 1 72 ? 1.034 5.316 -6.188 1 98.06 72 PRO B CA 1
ATOM 1454 C C . PRO B 1 72 ? 1.928 6.551 -6.094 1 98.06 72 PRO B C 1
ATOM 1456 O O . PRO B 1 72 ? 1.626 7.477 -5.336 1 98.06 72 PRO B O 1
ATOM 1459 N N . ILE B 1 73 ? 2.988 6.621 -6.852 1 98.5 73 ILE B N 1
ATOM 1460 C CA . ILE B 1 73 ? 3.84 7.805 -6.883 1 98.5 73 ILE B CA 1
ATOM 1461 C C . ILE B 1 73 ? 3.039 9 -7.391 1 98.5 73 ILE B C 1
ATOM 1463 O O . ILE B 1 73 ? 3.115 10.094 -6.824 1 98.5 73 ILE B O 1
ATOM 1467 N N . ALA B 1 74 ? 2.289 8.766 -8.43 1 98.75 74 ALA B N 1
ATOM 1468 C CA . ALA B 1 74 ? 1.437 9.82 -8.977 1 98.75 74 ALA B CA 1
ATOM 1469 C C . ALA B 1 74 ? 0.427 10.305 -7.938 1 98.75 74 ALA B C 1
ATOM 1471 O O . ALA B 1 74 ? 0.192 11.508 -7.805 1 98.75 74 ALA B O 1
ATOM 1472 N N . PHE B 1 75 ? -0.178 9.422 -7.238 1 98.88 75 PHE B N 1
ATOM 1473 C CA . PHE B 1 75 ? -1.104 9.773 -6.168 1 98.88 75 PHE B CA 1
ATOM 1474 C C . PHE B 1 75 ? -0.417 10.633 -5.113 1 98.88 75 PHE B C 1
ATOM 1476 O O . PHE B 1 75 ? -0.924 11.695 -4.742 1 98.88 75 PHE B O 1
ATOM 1483 N N . LEU B 1 76 ? 0.774 10.203 -4.633 1 98.56 76 LEU B N 1
ATOM 1484 C CA . LEU B 1 76 ? 1.473 10.859 -3.533 1 98.56 76 LEU B CA 1
ATOM 1485 C C . LEU B 1 76 ? 1.954 12.25 -3.945 1 98.56 76 LEU B C 1
ATOM 1487 O O . LEU B 1 76 ? 1.896 13.188 -3.154 1 98.56 76 LEU B O 1
ATOM 1491 N N . LEU B 1 77 ? 2.438 12.32 -5.172 1 98.62 77 LEU B N 1
ATOM 1492 C CA . LEU B 1 77 ? 2.914 13.609 -5.668 1 98.62 77 LEU B CA 1
ATOM 1493 C C . LEU B 1 77 ? 1.769 14.609 -5.77 1 98.62 77 LEU B C 1
ATOM 1495 O O . LEU B 1 77 ? 1.893 15.75 -5.316 1 98.62 77 LEU B O 1
ATOM 1499 N N . ALA B 1 78 ? 0.672 14.148 -6.367 1 98.75 78 ALA B N 1
ATOM 1500 C CA . ALA B 1 78 ? -0.497 15.023 -6.48 1 98.75 78 ALA B CA 1
ATOM 1501 C C . ALA B 1 78 ? -0.999 15.445 -5.105 1 98.75 78 ALA B C 1
ATOM 1503 O O . ALA B 1 78 ? -1.274 16.625 -4.875 1 98.75 78 ALA B O 1
ATOM 1504 N N . PHE B 1 79 ? -1.089 14.5 -4.227 1 98.75 79 PHE B N 1
ATOM 1505 C CA . PHE B 1 79 ? -1.578 14.812 -2.887 1 98.75 79 PHE B CA 1
ATOM 1506 C C . PHE B 1 79 ? -0.657 15.805 -2.188 1 98.75 79 PHE B C 1
ATOM 1508 O O . PHE B 1 79 ? -1.124 16.75 -1.563 1 98.75 79 PHE B O 1
ATOM 1515 N N . TYR B 1 80 ? 0.65 15.555 -2.225 1 98.06 80 TYR B N 1
ATOM 1516 C CA . TYR B 1 80 ? 1.632 16.391 -1.54 1 98.06 80 TYR B CA 1
ATOM 1517 C C . TYR B 1 80 ? 1.519 17.844 -1.985 1 98.06 80 TYR B C 1
ATOM 1519 O O . TYR B 1 80 ? 1.491 18.75 -1.154 1 98.06 80 TYR B O 1
ATOM 1527 N N . PHE B 1 81 ? 1.368 18.109 -3.229 1 98.06 81 PHE B N 1
ATOM 1528 C CA . PHE B 1 81 ? 1.341 19.469 -3.748 1 98.06 81 PHE B CA 1
ATOM 1529 C C . PHE B 1 81 ? -0.022 20.109 -3.516 1 98.06 81 PHE B C 1
ATOM 1531 O O . PHE B 1 81 ? -0.111 21.312 -3.248 1 98.06 81 PHE B O 1
ATOM 1538 N N . LEU B 1 82 ? -1.088 19.328 -3.52 1 98.19 82 LEU B N 1
ATOM 1539 C CA . LEU B 1 82 ? -2.434 19.891 -3.488 1 98.19 82 LEU B CA 1
ATOM 1540 C C . LEU B 1 82 ? -2.891 20.125 -2.051 1 98.19 82 LEU B C 1
ATOM 1542 O O . LEU B 1 82 ? -3.697 21.016 -1.79 1 98.19 82 LEU B O 1
ATOM 1546 N N . GLN B 1 83 ? -2.305 19.281 -1.16 1 97.19 83 GLN B N 1
ATOM 1547 C CA . GLN B 1 83 ? -2.75 19.422 0.221 1 97.19 83 GLN B CA 1
ATOM 1548 C C . GLN B 1 83 ? -2.285 20.75 0.808 1 97.19 83 GLN B C 1
ATOM 1550 O O . GLN B 1 83 ? -2.826 21.219 1.813 1 97.19 83 GLN B O 1
ATOM 1555 N N . GLN B 1 84 ? -1.346 21.406 0.163 1 95.12 84 GLN B N 1
ATOM 1556 C CA . GLN B 1 84 ? -0.874 22.719 0.582 1 95.12 84 GLN B CA 1
ATOM 1557 C C . GLN B 1 84 ? -1.876 23.812 0.209 1 95.12 84 GLN B C 1
ATOM 1559 O O . GLN B 1 84 ? -1.897 24.875 0.823 1 95.12 84 GLN B O 1
ATOM 1564 N N . ARG B 1 85 ? -2.74 23.516 -0.756 1 96.94 85 ARG B N 1
ATOM 1565 C CA . ARG B 1 85 ? -3.619 24.547 -1.3 1 96.94 85 ARG B CA 1
ATOM 1566 C C . ARG B 1 85 ? -5.086 24.172 -1.114 1 96.94 85 ARG B C 1
ATOM 1568 O O . ARG B 1 85 ? -5.969 25.016 -1.194 1 96.94 85 ARG B O 1
ATOM 1575 N N . LEU B 1 86 ? -5.328 22.938 -0.88 1 97.56 86 LEU B N 1
ATOM 1576 C CA . LEU B 1 86 ? -6.684 22.422 -0.753 1 97.56 86 LEU B CA 1
ATOM 1577 C C . LEU B 1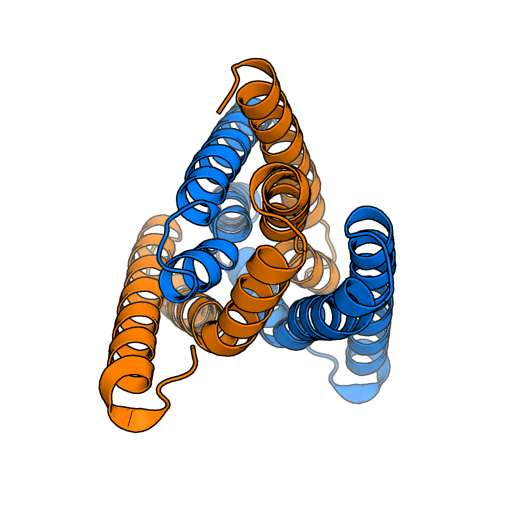 86 ? -6.859 21.672 0.562 1 97.56 86 LEU B C 1
ATOM 1579 O O . LEU B 1 86 ? -5.883 21.188 1.144 1 97.56 86 LEU B O 1
ATOM 1583 N N . PRO B 1 87 ? -8.172 21.703 0.973 1 97.69 87 PRO B N 1
ATOM 1584 C CA . PRO B 1 87 ? -8.422 20.781 2.086 1 97.69 87 PRO B CA 1
ATOM 1585 C C . PRO B 1 87 ? -8 19.344 1.773 1 97.69 87 PRO B C 1
ATOM 1587 O O . PRO B 1 87 ? -8.062 18.922 0.617 1 97.69 87 PRO B O 1
ATOM 1590 N N . VAL B 1 88 ? -7.598 18.641 2.879 1 97.75 88 VAL B N 1
ATOM 1591 C CA . VAL B 1 88 ? -7.055 17.297 2.77 1 97.75 88 VAL B CA 1
ATOM 1592 C C . VAL B 1 88 ? -8.008 16.406 1.969 1 97.75 88 VAL B C 1
ATOM 1594 O O . VAL B 1 88 ? -7.582 15.641 1.109 1 97.75 88 VAL B O 1
ATOM 1597 N N . THR B 1 89 ? -9.328 16.5 2.115 1 97.31 89 THR B N 1
ATOM 1598 C CA . THR B 1 89 ? -10.32 15.672 1.443 1 97.31 89 THR B CA 1
ATOM 1599 C C . THR B 1 89 ? -10.258 15.867 -0.068 1 97.31 89 THR B C 1
ATOM 1601 O O . THR B 1 89 ? -10.312 14.898 -0.829 1 97.31 89 THR B O 1
ATOM 1604 N N . TRP B 1 90 ? -10.125 17.094 -0.445 1 98.12 90 TRP B N 1
ATOM 1605 C CA . TRP B 1 90 ? -10.062 17.375 -1.873 1 98.12 90 TRP B CA 1
ATOM 1606 C C . TRP B 1 90 ? -8.719 16.953 -2.457 1 98.12 90 TRP B C 1
ATOM 1608 O O . TRP B 1 90 ? -8.648 16.516 -3.607 1 98.12 90 TRP B O 1
ATOM 1618 N N . ALA B 1 91 ? -7.672 17.094 -1.683 1 98.69 91 ALA B N 1
ATOM 1619 C CA . ALA B 1 91 ? -6.359 16.641 -2.125 1 98.69 91 ALA B CA 1
ATOM 1620 C C . ALA B 1 91 ? -6.352 15.125 -2.332 1 98.69 91 ALA B C 1
ATOM 1622 O O . ALA B 1 91 ? -5.727 14.617 -3.27 1 98.69 91 ALA B O 1
ATOM 1623 N N . LEU B 1 92 ? -7.074 14.438 -1.504 1 98.56 92 LEU B N 1
ATOM 1624 C CA . LEU B 1 92 ? -7.199 12.992 -1.644 1 98.56 92 LEU B CA 1
ATOM 1625 C C . LEU B 1 92 ? -7.957 12.633 -2.918 1 98.56 92 LEU B C 1
ATOM 1627 O O . LEU B 1 92 ? -7.566 11.711 -3.637 1 98.56 92 LEU B O 1
ATOM 1631 N N . PHE B 1 93 ? -8.961 13.336 -3.197 1 98.38 93 PHE B N 1
ATOM 1632 C CA . PHE B 1 93 ? -9.758 13.102 -4.395 1 98.38 93 PHE B CA 1
ATOM 1633 C C . PHE B 1 93 ? -8.906 13.266 -5.652 1 98.38 93 PHE B C 1
ATOM 1635 O O . PHE B 1 93 ? -8.914 12.398 -6.527 1 98.38 93 PHE B O 1
ATOM 1642 N N . TRP B 1 94 ? -8.195 14.312 -5.684 1 98.56 94 TRP B N 1
ATOM 1643 C CA . TRP B 1 94 ? -7.352 14.578 -6.844 1 98.56 94 TRP B CA 1
ATOM 1644 C C . TRP B 1 94 ? -6.195 13.586 -6.914 1 98.56 94 TRP B C 1
ATOM 1646 O O . TRP B 1 94 ? -5.75 13.219 -8.008 1 98.56 94 TRP B O 1
ATOM 1656 N N . GLY B 1 95 ? -5.699 13.133 -5.707 1 98.75 95 GLY B N 1
ATOM 1657 C CA . GLY B 1 95 ? -4.711 12.062 -5.68 1 98.75 95 GLY B CA 1
ATOM 1658 C C . GLY B 1 95 ? -5.199 10.781 -6.316 1 98.75 95 GLY B C 1
ATOM 1659 O O . GLY B 1 95 ? -4.488 10.164 -7.109 1 98.75 95 GLY B O 1
ATOM 1660 N N . VAL B 1 96 ? -6.414 10.445 -6.09 1 98.44 96 VAL B N 1
ATOM 1661 C CA . VAL B 1 96 ? -7.004 9.234 -6.656 1 98.44 96 VAL B CA 1
ATOM 1662 C C . VAL B 1 96 ? -7.156 9.391 -8.172 1 98.44 96 VAL B C 1
ATOM 1664 O O . VAL B 1 96 ? -6.93 8.445 -8.922 1 98.44 96 VAL B O 1
ATOM 1667 N N . LEU B 1 97 ? -7.531 10.523 -8.594 1 98.75 97 LEU B N 1
ATOM 1668 C CA . LEU B 1 97 ? -7.641 10.789 -10.023 1 98.75 97 LEU B CA 1
ATOM 1669 C C . LEU B 1 97 ? -6.285 10.664 -10.711 1 98.75 97 LEU B C 1
ATOM 1671 O O . LEU B 1 97 ? -6.188 10.133 -11.82 1 98.75 97 LEU B O 1
ATOM 1675 N N . ALA B 1 98 ? -5.25 11.172 -10.023 1 98.81 98 ALA B N 1
ATOM 1676 C CA . ALA B 1 98 ? -3.9 11.031 -10.562 1 98.81 98 ALA B CA 1
ATOM 1677 C C . ALA B 1 98 ? -3.5 9.562 -10.672 1 98.81 98 ALA B C 1
ATOM 1679 O O . ALA B 1 98 ? -2.855 9.156 -11.641 1 98.81 98 ALA B O 1
ATOM 1680 N N . TRP B 1 99 ? -3.826 8.82 -9.656 1 98.75 99 TRP B N 1
ATOM 1681 C CA . TRP B 1 99 ? -3.605 7.383 -9.703 1 98.75 99 TRP B CA 1
ATOM 1682 C C . TRP B 1 99 ? -4.312 6.762 -10.906 1 98.75 99 TRP B C 1
ATOM 1684 O O . TRP B 1 99 ? -3.721 5.965 -11.633 1 98.75 99 TRP B O 1
ATOM 1694 N N . LEU B 1 100 ? -5.578 7.094 -11.156 1 98.44 100 LEU B N 1
ATOM 1695 C CA . LEU B 1 100 ? -6.391 6.551 -12.242 1 98.44 100 LEU B CA 1
ATOM 1696 C C . LEU B 1 100 ? -5.793 6.902 -13.602 1 98.44 100 LEU B C 1
ATOM 1698 O O . LEU B 1 100 ? -5.754 6.062 -14.5 1 98.44 100 LEU B O 1
ATOM 1702 N N . VAL B 1 101 ? -5.391 8.078 -13.719 1 98.75 101 VAL B N 1
ATOM 1703 C CA . VAL B 1 101 ? -4.789 8.523 -14.977 1 98.75 101 VAL B CA 1
ATOM 1704 C C . VAL B 1 101 ? -3.5 7.75 -15.234 1 98.75 101 VAL B C 1
ATOM 1706 O O . VAL B 1 101 ? -3.268 7.27 -16.344 1 98.75 101 VAL B O 1
ATOM 1709 N N . ALA B 1 102 ? -2.645 7.645 -1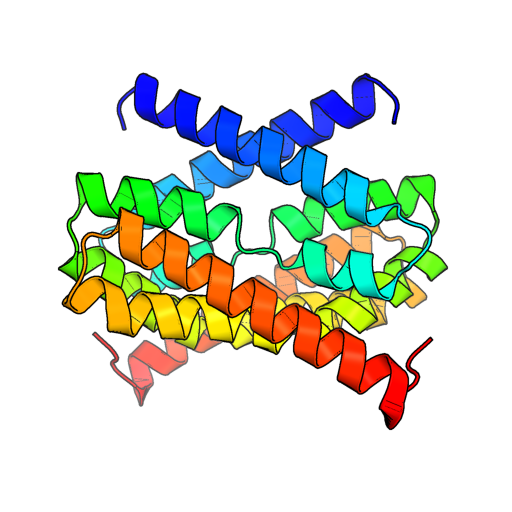4.211 1 98.62 102 ALA B N 1
ATOM 1710 C CA . ALA B 1 102 ? -1.4 6.891 -14.352 1 98.62 102 ALA B CA 1
ATOM 1711 C C . ALA B 1 102 ? -1.681 5.43 -14.695 1 98.62 102 ALA B C 1
ATOM 1713 O O . ALA B 1 102 ? -0.977 4.836 -15.516 1 98.62 102 ALA B O 1
ATOM 1714 N N . ALA B 1 103 ? -2.684 4.836 -14.039 1 97.81 103 ALA B N 1
ATOM 1715 C CA . ALA B 1 103 ? -3.068 3.455 -14.328 1 97.81 103 ALA B CA 1
ATOM 1716 C C . ALA B 1 103 ? -3.488 3.293 -15.789 1 97.81 103 ALA B C 1
ATOM 1718 O O . ALA B 1 103 ? -3.086 2.336 -16.453 1 97.81 103 ALA B O 1
ATOM 1719 N N . LEU B 1 104 ? -4.289 4.227 -16.266 1 97.88 104 LEU B N 1
ATOM 1720 C CA . LEU B 1 104 ? -4.746 4.18 -17.656 1 97.88 104 LEU B CA 1
ATOM 1721 C C . LEU B 1 104 ? -3.576 4.309 -18.625 1 97.88 104 LEU B C 1
ATOM 1723 O O . LEU B 1 104 ? -3.516 3.6 -19.625 1 97.88 104 LEU B O 1
ATOM 1727 N N . VAL B 1 105 ? -2.727 5.211 -18.328 1 98.06 105 VAL B N 1
ATOM 1728 C CA . VAL B 1 105 ? -1.545 5.406 -19.156 1 98.06 105 VAL B CA 1
ATOM 1729 C C . VAL B 1 105 ? -0.728 4.117 -19.219 1 98.06 105 VAL B C 1
ATOM 1731 O O . VAL B 1 105 ? -0.255 3.715 -20.281 1 98.06 105 VAL B O 1
ATOM 1734 N N . LEU B 1 106 ? -0.562 3.408 -18.094 1 97.19 106 LEU B N 1
ATOM 1735 C CA . LEU B 1 106 ? 0.237 2.189 -18.031 1 97.19 106 LEU B CA 1
ATOM 1736 C C . LEU B 1 106 ? -0.442 1.057 -18.797 1 97.19 106 LEU B C 1
ATOM 1738 O O . LEU B 1 106 ? 0.229 0.239 -19.438 1 97.19 106 LEU B O 1
ATOM 1742 N N . VAL B 1 107 ? -1.736 1.013 -18.703 1 95.94 107 VAL B N 1
ATOM 1743 C CA . VAL B 1 107 ? -2.475 -0.004 -19.453 1 95.94 107 VAL B CA 1
ATOM 1744 C C . VAL B 1 107 ? -2.285 0.212 -20.953 1 95.94 107 VAL B C 1
ATOM 1746 O O . VAL B 1 107 ? -2.023 -0.738 -21.688 1 95.94 107 VAL B O 1
ATOM 1749 N N . VAL B 1 108 ? -2.398 1.449 -21.422 1 96.31 108 VAL B N 1
ATOM 1750 C CA . VAL B 1 108 ? -2.25 1.791 -22.828 1 96.31 108 VAL B CA 1
ATOM 1751 C C . VAL B 1 108 ? -0.821 1.502 -23.281 1 96.31 108 VAL B C 1
ATOM 1753 O O . VAL B 1 108 ? -0.606 0.933 -24.359 1 96.31 108 VAL B O 1
ATOM 1756 N N . LEU B 1 109 ? 0.124 1.88 -22.422 1 95.56 109 LEU B N 1
ATOM 1757 C CA . LEU B 1 109 ? 1.526 1.645 -22.75 1 95.56 109 LEU B CA 1
ATOM 1758 C C . LEU B 1 109 ? 1.811 0.151 -22.875 1 95.56 109 LEU B C 1
ATOM 1760 O O . LEU B 1 109 ? 2.566 -0.267 -23.766 1 95.56 109 LEU B O 1
ATOM 1764 N N . ASN B 1 110 ? 1.254 -0.603 -21.969 1 94.38 110 ASN B N 1
ATOM 1765 C CA . ASN B 1 110 ? 1.454 -2.047 -22.031 1 94.38 110 ASN B CA 1
ATOM 1766 C C . ASN B 1 110 ? 0.828 -2.637 -23.297 1 94.38 110 ASN B C 1
ATOM 1768 O O . ASN B 1 110 ? 1.41 -3.521 -23.922 1 94.38 110 ASN B O 1
ATOM 1772 N N . THR B 1 111 ? -0.34 -2.166 -23.672 1 92 111 THR B N 1
ATOM 1773 C CA . THR B 1 111 ? -1.067 -2.697 -24.812 1 92 111 THR B CA 1
ATOM 1774 C C . THR B 1 111 ? -0.376 -2.309 -26.125 1 92 111 THR B C 1
ATOM 1776 O O . THR B 1 111 ? -0.314 -3.107 -27.047 1 92 111 THR B O 1
ATOM 1779 N N . LYS B 1 112 ? 0.228 -1.18 -26.156 1 94.06 112 LYS B N 1
ATOM 1780 C CA . LYS B 1 112 ? 0.765 -0.652 -27.406 1 94.06 112 LYS B CA 1
ATOM 1781 C C . LYS B 1 112 ? 2.244 -0.994 -27.562 1 94.06 112 LYS B C 1
ATOM 1783 O O . LYS B 1 112 ? 2.717 -1.254 -28.656 1 94.06 112 LYS B O 1
ATOM 1788 N N . PHE B 1 113 ? 2.949 -1.014 -26.359 1 90.75 113 PHE B N 1
ATOM 1789 C CA . PHE B 1 113 ? 4.402 -1.002 -26.5 1 90.75 113 PHE B CA 1
ATOM 1790 C C . PHE B 1 113 ? 5.02 -2.229 -25.844 1 90.75 113 PHE B C 1
ATOM 1792 O O . PHE B 1 113 ? 5.863 -2.9 -26.438 1 90.75 113 PHE B O 1
ATOM 1799 N N . PHE B 1 114 ? 4.637 -2.555 -24.625 1 87 114 PHE B N 1
ATOM 1800 C CA . PHE B 1 114 ? 5.395 -3.516 -23.828 1 87 114 PHE B CA 1
ATOM 1801 C C . PHE B 1 114 ? 4.82 -4.918 -23.984 1 87 114 PHE B C 1
ATOM 1803 O O . PHE B 1 114 ? 5.559 -5.902 -23.953 1 87 114 PHE B O 1
ATOM 1810 N N . HIS B 1 115 ? 3.574 -5.09 -24.141 1 85.75 115 HIS B N 1
ATOM 1811 C CA . HIS B 1 115 ? 2.895 -6.367 -24.328 1 85.75 115 HIS B CA 1
ATOM 1812 C C . HIS B 1 115 ? 3.348 -7.391 -23.297 1 85.75 115 HIS B C 1
ATOM 1814 O O . HIS B 1 115 ? 3.656 -8.531 -23.641 1 85.75 115 HIS B O 1
ATOM 1820 N N . ILE B 1 116 ? 3.582 -6.832 -22.109 1 79.06 116 ILE B N 1
ATOM 1821 C CA . ILE B 1 116 ? 3.914 -7.746 -21.031 1 79.06 116 ILE B CA 1
ATOM 1822 C C . ILE B 1 116 ? 2.721 -8.656 -20.734 1 79.06 116 ILE B C 1
ATOM 1824 O O . ILE B 1 116 ? 1.589 -8.18 -20.609 1 79.06 116 ILE B O 1
ATOM 1828 N N . THR B 1 117 ? 2.832 -9.969 -20.906 1 75.38 117 THR B N 1
ATOM 1829 C CA . THR B 1 117 ? 1.769 -10.945 -20.688 1 75.38 117 THR B CA 1
ATOM 1830 C C . THR B 1 117 ? 2.1 -11.859 -19.516 1 75.38 117 THR B C 1
ATOM 1832 O O . THR B 1 117 ? 3.273 -12.086 -19.203 1 75.38 117 THR B O 1
#

Radius of gyration: 16.91 Å; Cα contacts (8 Å, |Δi|>4): 352; chains: 2; bounding box: 41×46×47 Å

Sequence (234 aa):
MSMQEILLRFIAGGTAVVLISALGRLKYELISGLFVLFPAVTLVSFYFLGQSAGSETVGKVALFSIYAVPTPIAFLLAFYFLQQRLPVTWALFWGVLAWLVAALVLVVLNTKFFHITMSMQEILLRFIAGGTAVVLISALGRLKYELISGLFVLFPAVTLVSFYFLGQSAGSETVGKVALFSIYAVPTPIAFLLAFYFLQQRLPVTWALFWGVLAWLVAALVLVVLNTKFFHIT

InterPro domains:
  IPR009707 Membrane protein GlpM/YdgC [PF06942] (11-113)